Protein AF-A0A177EP93-F1 (afdb_monomer)

Radius of gyration: 21.56 Å; Cα contacts (8 Å, |Δi|>4): 672; chains: 1; bounding box: 57×49×64 Å

pLDDT: mean 73.59, std 21.34, range [25.42, 96.88]

Solvent-accessible surface area (backbone atoms only — not comparable to full-atom values): 20959 Å² total; per-residue (Å²): 131,87,89,53,51,64,66,34,25,55,53,36,41,44,63,73,51,42,59,48,45,51,51,40,34,56,78,69,70,45,52,70,47,68,67,90,45,81,51,78,31,29,41,68,26,33,32,44,60,50,69,58,66,74,66,51,52,64,49,44,60,54,57,50,56,66,74,48,80,71,85,81,86,77,98,75,80,85,88,81,78,92,71,83,83,77,84,70,86,81,53,77,28,64,68,86,88,52,52,39,32,38,33,40,103,76,30,75,78,36,45,46,46,75,53,81,95,60,30,72,56,52,57,44,52,36,57,38,31,38,33,28,30,39,49,97,84,69,34,32,43,47,78,43,67,40,46,45,48,74,38,48,68,80,43,83,61,71,98,77,61,75,48,52,47,46,70,89,48,96,83,59,93,61,101,44,68,46,34,38,34,42,30,44,54,76,92,75,74,71,92,71,64,45,54,40,38,38,43,33,44,61,64,94,64,93,80,70,84,79,52,36,35,40,33,43,64,47,90,81,42,86,60,83,39,35,65,34,38,55,92,68,36,95,70,78,66,87,69,57,95,72,50,45,77,42,55,25,45,36,76,47,74,58,96,87,43,34,39,29,40,48,40,58,64,43,54,51,43,51,30,48,78,56,75,47,72,94,45,74,70,48,52,55,50,48,51,50,31,29,60,38,53,36,25,66,45,40,40,44,56,86,76,36,49,42,67,63,35,71,57,45,75,40,59,47,93,62,86,46,46,30,38,39,32,68,44,93,46,77,49,76,50,78,46,77,56,56,72,17,62,27,41,39,37,37,38,35,78,87,63,66,58,77,79,76,84,130

Mean predicted aligned error: 11.41 Å

Nearest PDB structures (foldseek):
  8xgc-assembly1_9  TM=4.909E-01  e=1.002E-06  Saccharomyces cerevisiae
  7qhs-assembly1_F  TM=4.657E-01  e=9.446E-06  Saccharomyces cerevisiae
  6hv8-assembly1_B  TM=4.196E-01  e=6.990E-05  Saccharomyces cerevisiae
  6hv9-assembly1_B  TM=4.234E-01  e=1.538E-04  Saccharomyces cerevisiae
  8s8d-assembly1_i  TM=4.065E-01  e=7.050E-01  Saccharomyces cerevisiae S288C

Sequence (358 aa):
MYNKQYCNIYNSRYKIQSDNIINYALCNNYKYTEYLTHSVIFLIGTLEIKYNKQSVISNYTNIYREISRSPINNDYCTESNVQEGENNSGYIGLLMDVEYYLESPVLERVNLIINEGISKYLVDGIVIGVLGEKNDENQFIVSKIVHQFDALGKLPNKEISVIFNNCDFSNTNENFDNSIILASNLKNIKNIPTNIPILLFNTQLPKIPNQIIAVPCDINNSLFMIPWSINNAPYNTELPIQIQSVINPCIIRLNGILVGILNIRTIYYILKYHRSSISEYNYYTVIDILLRNMHLSPLSPYSCPTLPGEDDLFCMRSIPDIIVLKCEYNSKKEVNINGKVVIIILINEDTSIMCKKE

Foldseek 3Di:
DQPFDQVLALQQQQVLQVPLVVVVCVVVVFAADQEADQDWHKYKFFKAKADDVVLLVVLCVVLVCVVPPPDDDDPDDDDDDDDDDDPDPDQLFDDPPIWMWGDDPRHDIATEDDDPVARHLDDGQFMKMFIFHADPVRHTYGPHIGASLNSDAQDDADDFDKWFFLDQDPDDDDDQLFKEKEKADPPPPDDDDNRHGYIYGDDPDPDDPIAIEIEGQDPPAPDQADFDWPCSRPDPDDDDPRYHYDTPQAWDADPNFIEGEAHVLLLSLSCSRSVHDDDPVSSVSVVVSCLRNQFRRSCPVPRRNHRRDSYNRGRHPDRGQEYEYEDPDADWDWDDRSNYIYIYGYDYRPDTDGDDDD

Structure (mmCIF, N/CA/C/O backbone):
data_AF-A0A177EP93-F1
#
_entry.id   AF-A0A177EP93-F1
#
loop_
_atom_site.group_PDB
_atom_site.id
_atom_site.type_symbol
_atom_site.label_atom_id
_atom_site.label_alt_id
_atom_site.label_comp_id
_atom_site.label_asym_id
_atom_site.label_entity_id
_atom_site.label_seq_id
_atom_site.pdbx_PDB_ins_code
_atom_site.Cartn_x
_atom_site.Cartn_y
_atom_site.Cartn_z
_atom_site.occupancy
_atom_site.B_iso_or_equiv
_atom_site.auth_seq_id
_atom_site.auth_comp_id
_atom_site.auth_asym_id
_atom_site.auth_atom_id
_atom_site.pdbx_PDB_model_num
ATOM 1 N N . MET A 1 1 ? 11.438 26.977 1.161 1.00 48.34 1 MET A N 1
ATOM 2 C CA . MET A 1 1 ? 10.937 26.731 2.530 1.00 48.34 1 MET A CA 1
ATOM 3 C C . MET A 1 1 ? 9.695 25.859 2.399 1.00 48.34 1 MET A C 1
ATOM 5 O O . MET A 1 1 ? 8.822 26.214 1.614 1.00 48.34 1 MET A O 1
ATOM 9 N N . TYR A 1 2 ? 9.661 24.682 3.028 1.00 63.34 2 TYR A N 1
ATOM 10 C CA . TYR A 1 2 ? 8.491 23.799 2.974 1.00 63.34 2 TYR A CA 1
ATOM 11 C C . TYR A 1 2 ? 7.446 24.321 3.970 1.00 63.34 2 TYR A C 1
ATOM 13 O O . TYR A 1 2 ? 7.643 24.202 5.172 1.00 63.34 2 TYR A O 1
ATOM 21 N N . ASN A 1 3 ? 6.368 24.935 3.477 1.00 74.75 3 ASN A N 1
ATOM 22 C CA . ASN A 1 3 ? 5.359 25.606 4.317 1.00 74.75 3 ASN A CA 1
ATOM 23 C C . ASN A 1 3 ? 4.128 24.731 4.622 1.00 74.75 3 ASN A C 1
ATOM 25 O O . ASN A 1 3 ? 3.122 25.237 5.112 1.00 74.75 3 ASN A O 1
ATOM 29 N N . LYS A 1 4 ? 4.181 23.435 4.299 1.00 86.06 4 LYS A N 1
ATOM 30 C CA . LYS A 1 4 ? 3.063 22.494 4.461 1.00 86.06 4 LYS A CA 1
ATOM 31 C C . LYS A 1 4 ? 3.280 21.594 5.672 1.00 86.06 4 LYS A C 1
ATOM 33 O O . LYS A 1 4 ? 4.421 21.302 6.028 1.00 86.06 4 LYS A O 1
ATOM 38 N N . GLN A 1 5 ? 2.186 21.149 6.284 1.00 85.69 5 GLN A N 1
ATOM 39 C CA . GLN A 1 5 ? 2.205 20.290 7.467 1.00 85.69 5 GLN A CA 1
ATOM 40 C C . GLN A 1 5 ? 1.863 18.841 7.108 1.00 85.69 5 GLN A C 1
ATOM 42 O O . GLN A 1 5 ? 1.059 18.577 6.219 1.00 85.69 5 GLN A O 1
ATOM 47 N N . TYR A 1 6 ? 2.448 17.888 7.834 1.00 88.31 6 TYR A N 1
ATOM 48 C CA . TYR A 1 6 ? 2.234 16.456 7.603 1.00 88.31 6 TYR A CA 1
ATOM 49 C C . TYR A 1 6 ? 0.815 15.968 7.922 1.00 88.31 6 TYR A C 1
ATOM 51 O O . TYR A 1 6 ? 0.397 14.946 7.381 1.00 88.31 6 TYR A O 1
ATOM 59 N N . CYS A 1 7 ? 0.054 16.702 8.738 1.00 87.81 7 CYS A N 1
ATOM 60 C CA . CYS A 1 7 ? -1.360 16.409 8.981 1.00 87.81 7 CYS A CA 1
ATOM 61 C C . CYS A 1 7 ? -2.199 16.472 7.693 1.00 87.81 7 CYS A C 1
ATOM 63 O O . CYS A 1 7 ? -3.154 15.710 7.561 1.00 87.81 7 CYS A O 1
ATOM 65 N N . ASN A 1 8 ? -1.811 17.296 6.710 1.00 90.81 8 ASN A N 1
ATOM 66 C CA . ASN A 1 8 ? -2.514 17.383 5.428 1.00 90.81 8 ASN A CA 1
ATOM 67 C C . ASN A 1 8 ? -2.448 16.050 4.666 1.00 90.81 8 ASN A C 1
ATOM 69 O O . ASN A 1 8 ? -3.452 15.625 4.101 1.00 90.81 8 ASN A O 1
ATOM 73 N N . ILE A 1 9 ? -1.316 15.337 4.743 1.00 93.38 9 ILE A N 1
ATOM 74 C CA . ILE A 1 9 ? -1.156 14.010 4.129 1.00 93.38 9 ILE A CA 1
ATOM 75 C C . ILE A 1 9 ? -2.132 13.010 4.757 1.00 93.38 9 ILE A C 1
ATOM 77 O O . ILE A 1 9 ? -2.870 12.354 4.029 1.00 93.38 9 ILE A O 1
ATOM 81 N N . TYR A 1 10 ? -2.197 12.927 6.090 1.00 92.12 10 TYR A N 1
ATOM 82 C CA . TYR A 1 10 ? -3.119 12.008 6.773 1.00 92.12 10 TYR A CA 1
ATOM 83 C C . TYR A 1 10 ? -4.591 12.351 6.522 1.00 92.12 10 TYR A C 1
ATOM 85 O O . TYR A 1 10 ? -5.393 11.455 6.266 1.00 92.12 10 TYR A O 1
ATOM 93 N N . ASN A 1 11 ? -4.947 13.638 6.518 1.00 91.88 11 ASN A N 1
ATOM 94 C CA . ASN A 1 11 ? -6.308 14.081 6.214 1.00 91.88 11 ASN A CA 1
ATOM 95 C C . ASN A 1 11 ? -6.707 13.747 4.770 1.00 91.88 11 ASN A C 1
ATOM 97 O O . ASN A 1 11 ? -7.813 13.258 4.528 1.00 91.88 11 ASN A O 1
ATOM 101 N N . SER A 1 12 ? -5.805 13.979 3.810 1.00 94.25 12 SER A N 1
ATOM 102 C CA . SER A 1 12 ? -6.021 13.625 2.405 1.00 94.25 12 SER A CA 1
ATOM 103 C C . SER A 1 12 ? -6.128 12.107 2.230 1.00 94.25 12 SER A C 1
ATOM 105 O O . SER A 1 12 ? -7.077 11.635 1.604 1.00 94.25 12 SER A O 1
ATOM 107 N N . ARG A 1 13 ? -5.244 11.327 2.869 1.00 95.06 13 ARG A N 1
ATOM 108 C CA . ARG A 1 13 ? -5.300 9.857 2.893 1.00 95.06 13 ARG A CA 1
ATOM 109 C C . ARG A 1 13 ? -6.633 9.345 3.420 1.00 95.06 13 ARG A C 1
ATOM 111 O O . ARG A 1 13 ? -7.293 8.581 2.721 1.00 95.06 13 ARG A O 1
ATOM 118 N N . TYR A 1 14 ? -7.041 9.790 4.612 1.00 94.69 14 TYR A N 1
ATOM 119 C CA . TYR A 1 14 ? -8.319 9.410 5.214 1.00 94.69 14 TYR A CA 1
ATOM 120 C C . TYR A 1 14 ? -9.470 9.691 4.255 1.00 94.69 14 TYR A C 1
ATOM 122 O O . TYR A 1 14 ? -10.246 8.791 3.961 1.00 94.69 14 TYR A O 1
ATOM 130 N N . LYS A 1 15 ? -9.521 10.898 3.683 1.00 93.31 15 LYS A N 1
ATOM 131 C CA . LYS A 1 15 ? -10.556 11.288 2.721 1.00 93.31 15 LYS A CA 1
ATOM 132 C C . LYS A 1 15 ? -10.570 10.419 1.458 1.00 93.31 15 LYS A C 1
ATOM 134 O O . LYS A 1 15 ? -11.641 10.083 0.976 1.00 93.31 15 LYS A O 1
ATOM 139 N N . ILE A 1 16 ? -9.409 10.078 0.896 1.00 92.00 16 ILE A N 1
ATOM 140 C CA . ILE A 1 16 ? -9.322 9.261 -0.328 1.00 92.00 16 ILE A CA 1
ATOM 141 C C . ILE A 1 16 ? -9.759 7.813 -0.063 1.00 92.00 16 ILE A C 1
ATOM 143 O O . ILE A 1 16 ? -10.321 7.168 -0.947 1.00 92.00 16 ILE A O 1
ATOM 147 N N . GLN A 1 17 ? -9.463 7.291 1.126 1.00 93.81 17 GLN A N 1
ATOM 148 C CA . GLN A 1 17 ? -9.564 5.868 1.439 1.00 93.81 17 GLN A CA 1
ATOM 149 C C . GLN A 1 17 ? -10.802 5.489 2.277 1.00 93.81 17 GLN A C 1
ATOM 151 O O . GLN A 1 17 ? -11.178 4.316 2.308 1.00 93.81 17 GLN A O 1
ATOM 156 N N . SER A 1 18 ? -11.464 6.431 2.952 1.00 93.38 18 SER A N 1
ATOM 157 C CA . SER A 1 18 ? -12.616 6.129 3.813 1.00 93.38 18 SER A CA 1
ATOM 158 C C . SER A 1 18 ? -13.890 5.815 3.026 1.00 93.38 18 SER A C 1
ATOM 160 O O . SER A 1 18 ? -14.611 4.898 3.412 1.00 93.38 18 SER A O 1
ATOM 162 N N . ASP A 1 19 ? -14.148 6.494 1.903 1.00 90.62 19 ASP A N 1
ATOM 163 C CA . ASP A 1 19 ? -15.409 6.392 1.146 1.00 90.62 19 ASP A CA 1
ATOM 164 C C . ASP A 1 19 ? -15.774 4.945 0.770 1.00 90.62 19 ASP A C 1
ATOM 166 O O . ASP A 1 19 ? -16.914 4.508 0.949 1.00 90.62 19 ASP A O 1
ATOM 170 N N . ASN A 1 20 ? -14.804 4.164 0.285 1.00 89.88 20 ASN A N 1
ATOM 171 C CA . ASN A 1 20 ? -15.039 2.764 -0.076 1.00 89.88 20 ASN A CA 1
ATOM 172 C C . ASN A 1 20 ? -15.375 1.914 1.154 1.00 89.88 20 ASN A C 1
ATOM 174 O O . ASN A 1 20 ? -16.276 1.078 1.100 1.00 89.88 20 ASN A O 1
ATOM 178 N N . ILE A 1 21 ? -14.687 2.148 2.273 1.00 95.25 21 ILE A N 1
ATOM 179 C CA . ILE A 1 21 ? -14.916 1.418 3.521 1.00 95.25 21 ILE A CA 1
ATOM 180 C C . ILE A 1 21 ? -16.276 1.796 4.134 1.00 95.25 21 ILE A C 1
ATOM 182 O O . ILE A 1 21 ? -16.989 0.913 4.614 1.00 95.25 21 ILE A O 1
ATOM 186 N N . ILE A 1 22 ? -16.684 3.068 4.061 1.00 93.44 22 ILE A N 1
ATOM 187 C CA . ILE A 1 22 ? -18.022 3.523 4.476 1.00 93.44 22 ILE A CA 1
ATOM 188 C C . ILE A 1 22 ? -19.087 2.802 3.649 1.00 93.44 22 ILE A C 1
ATOM 190 O O . ILE A 1 22 ? -19.999 2.188 4.202 1.00 93.44 22 ILE A O 1
ATOM 194 N N . ASN A 1 23 ? -18.945 2.810 2.322 1.00 92.38 23 ASN A N 1
ATOM 195 C CA . ASN A 1 23 ? -19.877 2.124 1.429 1.00 92.38 23 ASN A CA 1
ATOM 196 C C . ASN A 1 23 ? -19.936 0.618 1.710 1.00 92.38 23 ASN A C 1
ATOM 198 O O . ASN A 1 23 ? -21.023 0.038 1.709 1.00 92.38 23 ASN A O 1
ATOM 202 N N . TYR A 1 24 ? -18.796 -0.011 2.010 1.00 94.50 24 TYR A N 1
ATOM 203 C CA . TYR A 1 24 ? -18.747 -1.410 2.426 1.00 94.50 24 TYR A CA 1
ATOM 204 C C . TYR A 1 24 ? -19.539 -1.647 3.717 1.00 94.50 24 TYR A C 1
ATOM 206 O O . TYR A 1 24 ? -20.327 -2.593 3.781 1.00 94.50 24 TYR A O 1
ATOM 214 N N . ALA A 1 25 ? -19.383 -0.787 4.727 1.00 95.19 25 ALA A N 1
ATOM 215 C CA . ALA A 1 25 ? -20.125 -0.889 5.981 1.00 95.19 25 ALA A CA 1
ATOM 216 C C . ALA A 1 25 ? -21.640 -0.787 5.754 1.00 95.19 25 ALA A C 1
ATOM 218 O O . ALA A 1 25 ? -22.394 -1.631 6.242 1.00 95.19 25 ALA A O 1
ATOM 219 N N . LEU A 1 26 ? -22.070 0.185 4.943 1.00 93.94 26 LEU A N 1
ATOM 220 C CA . LEU A 1 26 ? -23.476 0.389 4.588 1.00 93.94 26 LEU A CA 1
ATOM 221 C C . LEU A 1 26 ? -24.058 -0.814 3.833 1.00 93.94 26 LEU A C 1
ATOM 223 O O . LEU A 1 26 ? -25.125 -1.304 4.193 1.00 93.94 26 LEU A O 1
ATOM 227 N N . CYS A 1 27 ? -23.340 -1.346 2.839 1.00 93.94 27 CYS A N 1
ATOM 228 C CA . CYS A 1 27 ? -23.785 -2.514 2.070 1.00 93.94 27 CYS A CA 1
ATOM 229 C C . CYS A 1 27 ? -23.921 -3.783 2.928 1.00 93.94 27 CYS A C 1
ATOM 231 O O . CYS A 1 27 ? -24.709 -4.667 2.597 1.00 93.94 27 CYS A O 1
ATOM 233 N N . ASN A 1 28 ? -23.163 -3.880 4.024 1.00 95.19 28 ASN A N 1
ATOM 234 C CA . ASN A 1 28 ? -23.202 -5.006 4.958 1.00 95.19 28 ASN A CA 1
ATOM 235 C C . ASN A 1 28 ? -24.100 -4.749 6.183 1.00 95.19 28 ASN A C 1
ATOM 237 O O . ASN A 1 28 ? -24.107 -5.560 7.107 1.00 95.19 28 ASN A O 1
ATOM 241 N N . ASN A 1 29 ? -24.867 -3.651 6.199 1.00 94.38 29 ASN A N 1
ATOM 242 C CA . ASN A 1 29 ? -25.713 -3.231 7.324 1.00 94.38 29 ASN A CA 1
ATOM 243 C C . ASN A 1 29 ? -24.954 -3.110 8.658 1.00 94.38 29 ASN A C 1
ATOM 245 O O . ASN A 1 29 ? -25.521 -3.331 9.731 1.00 94.38 29 ASN A O 1
ATOM 249 N N . TYR A 1 30 ? -23.666 -2.768 8.613 1.00 95.81 30 TYR A N 1
ATOM 250 C CA . TYR A 1 30 ? -22.916 -2.473 9.824 1.00 95.81 30 TYR A CA 1
ATOM 251 C C . TYR A 1 30 ? -23.297 -1.091 10.351 1.00 95.81 30 TYR A C 1
ATOM 253 O O . TYR A 1 30 ? -23.424 -0.127 9.595 1.00 95.81 30 TYR A O 1
ATOM 261 N N . LYS A 1 31 ? -23.454 -0.984 11.672 1.00 94.19 31 LYS A N 1
ATOM 262 C CA . LYS A 1 31 ? -23.743 0.283 12.344 1.00 94.19 31 LYS A CA 1
ATOM 263 C C . LYS A 1 31 ? -22.478 1.143 12.383 1.00 94.19 31 LYS A C 1
ATOM 265 O O . LYS A 1 31 ? -21.709 1.068 13.339 1.00 94.19 31 LYS A O 1
ATOM 270 N N . TYR A 1 32 ? -22.259 1.924 11.329 1.00 92.62 32 TYR A N 1
ATOM 271 C CA . TYR A 1 32 ? -21.175 2.903 11.266 1.00 92.62 32 TYR A CA 1
ATOM 272 C C . TYR A 1 32 ? -21.435 4.059 12.238 1.00 92.62 32 TYR A C 1
ATOM 274 O O . TYR A 1 32 ? -22.506 4.669 12.205 1.00 92.62 32 TYR A O 1
ATOM 282 N N . THR A 1 33 ? -20.465 4.348 13.106 1.00 88.19 33 THR A N 1
ATOM 283 C CA . THR A 1 33 ? -20.493 5.493 14.026 1.00 88.19 33 THR A CA 1
ATOM 284 C C . THR A 1 33 ? -19.114 6.138 14.105 1.00 88.19 33 THR A C 1
ATOM 286 O O . THR A 1 33 ? -18.099 5.509 13.827 1.00 88.19 33 THR A O 1
ATOM 289 N N . GLU A 1 34 ? -19.073 7.401 14.522 1.00 86.06 34 GLU A N 1
ATOM 290 C CA . GLU A 1 34 ? -17.826 8.166 14.708 1.00 86.06 34 GLU A CA 1
ATOM 291 C C . GLU A 1 34 ? -17.478 8.334 16.197 1.00 86.06 34 GLU A C 1
ATOM 293 O O . GLU A 1 34 ? -16.685 9.180 16.585 1.00 86.06 34 GLU A O 1
ATOM 298 N N . TYR A 1 35 ? -18.098 7.519 17.051 1.00 85.50 35 TYR A N 1
ATOM 299 C CA . TYR A 1 35 ? -17.913 7.519 18.497 1.00 85.50 35 TYR A CA 1
ATOM 300 C C . TYR A 1 35 ? -18.070 6.106 19.059 1.00 85.50 35 TYR A C 1
ATOM 302 O O . TYR A 1 35 ? -18.756 5.257 18.477 1.00 85.50 35 TYR A O 1
ATOM 310 N N . LEU A 1 36 ? -17.445 5.866 20.213 1.00 87.44 36 LEU A N 1
ATOM 311 C CA . LEU A 1 36 ? -17.463 4.573 20.890 1.00 87.44 36 LEU A CA 1
ATOM 312 C C . LEU A 1 36 ? -18.814 4.276 21.540 1.00 87.44 36 LEU A C 1
ATOM 314 O O . LEU A 1 36 ? -19.434 5.135 22.166 1.00 87.44 36 LEU A O 1
ATOM 318 N N . THR A 1 37 ? -19.236 3.015 21.460 1.00 84.81 37 THR A N 1
ATOM 319 C CA . THR A 1 37 ? -20.429 2.513 22.150 1.00 84.81 37 THR A CA 1
ATOM 320 C C . THR A 1 37 ? -20.176 1.111 22.698 1.00 84.81 37 THR A C 1
ATOM 322 O O . THR A 1 37 ? -19.344 0.386 22.162 1.00 84.81 37 THR A O 1
ATOM 325 N N . HIS A 1 38 ? -20.934 0.709 23.722 1.00 87.50 38 HIS A N 1
ATOM 326 C CA . HIS A 1 38 ? -20.943 -0.675 24.225 1.00 87.50 38 HIS A CA 1
ATOM 327 C C . HIS A 1 38 ? -21.716 -1.643 23.307 1.00 87.50 38 HIS A C 1
ATOM 329 O O . HIS A 1 38 ? -21.869 -2.808 23.638 1.00 87.50 38 HIS A O 1
ATOM 335 N N . SER A 1 39 ? -22.260 -1.164 22.182 1.00 92.50 39 SER A N 1
ATOM 336 C CA . SER A 1 39 ? -22.851 -2.023 21.151 1.00 92.50 39 SER A CA 1
ATOM 337 C C . SER A 1 39 ? -21.834 -2.306 20.054 1.00 92.50 39 SER A C 1
ATOM 339 O O . SER A 1 39 ? -20.977 -1.460 19.796 1.00 92.50 39 SER A O 1
ATOM 341 N N . VAL A 1 40 ? -21.989 -3.434 19.357 1.00 95.75 40 VAL A N 1
ATOM 342 C CA . VAL A 1 40 ? -21.200 -3.725 18.155 1.00 95.75 40 VAL A CA 1
ATOM 343 C C . VAL A 1 40 ? -21.415 -2.621 17.116 1.00 95.75 40 VAL A C 1
ATOM 345 O O . VAL A 1 40 ? -22.534 -2.386 16.651 1.00 95.75 40 VAL A O 1
ATOM 348 N N . ILE A 1 41 ? -20.330 -1.938 16.770 1.00 96.25 41 ILE A N 1
ATOM 349 C CA . ILE A 1 41 ? -20.280 -0.814 15.834 1.00 96.25 41 ILE A CA 1
ATOM 350 C C . ILE A 1 41 ? -19.120 -0.987 14.862 1.00 96.25 41 ILE A C 1
ATOM 352 O O . ILE A 1 41 ? -1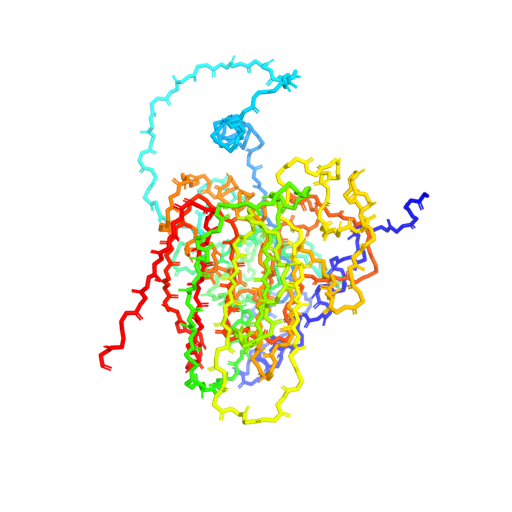8.197 -1.772 15.084 1.00 96.25 41 ILE A O 1
ATOM 356 N N . PHE A 1 42 ? -19.184 -0.232 13.773 1.00 96.75 42 PHE A N 1
ATOM 357 C CA . PHE A 1 42 ? -18.140 -0.162 12.770 1.00 96.75 42 PHE A CA 1
ATOM 358 C C . PHE A 1 42 ? -17.478 1.212 12.813 1.00 96.75 42 PHE A C 1
ATOM 360 O O . PHE A 1 42 ? -18.150 2.226 12.627 1.00 96.75 42 PHE A O 1
ATOM 367 N N . LEU A 1 43 ? -16.171 1.235 13.056 1.00 95.81 43 LEU A N 1
ATOM 368 C CA . LEU A 1 43 ? -15.352 2.443 13.080 1.00 95.81 43 LEU A CA 1
ATOM 369 C C . LEU A 1 43 ? -14.437 2.470 11.860 1.00 95.81 43 LEU A C 1
ATOM 371 O O . LEU A 1 43 ? -14.046 1.422 11.348 1.00 95.81 43 LEU A O 1
ATOM 375 N N . ILE A 1 44 ? -14.066 3.666 11.415 1.00 96.06 44 ILE A N 1
ATOM 376 C CA . ILE A 1 44 ? -13.100 3.870 10.333 1.00 96.06 44 ILE A CA 1
ATOM 377 C C . ILE A 1 44 ? -12.064 4.873 10.812 1.00 96.06 44 ILE A C 1
ATOM 379 O O . ILE A 1 44 ? -12.403 5.894 11.410 1.00 96.06 44 ILE A O 1
ATOM 383 N N . GLY A 1 45 ? -10.800 4.588 10.537 1.00 95.75 45 GLY A N 1
ATOM 384 C CA . GLY A 1 45 ? -9.712 5.478 10.902 1.00 95.75 45 GLY A CA 1
ATOM 385 C C . GLY A 1 45 ? -8.386 5.060 10.301 1.00 95.75 45 GLY A C 1
ATOM 386 O O . GLY A 1 45 ? -8.258 4.017 9.658 1.00 95.75 45 GLY A O 1
ATOM 387 N N . THR A 1 46 ? -7.403 5.918 10.518 1.00 95.62 46 THR A N 1
ATOM 388 C CA . THR A 1 46 ? -5.995 5.650 10.277 1.00 95.62 46 THR A CA 1
ATOM 389 C C . THR A 1 46 ? -5.457 4.828 11.442 1.00 95.62 46 THR A C 1
ATOM 391 O O . THR A 1 46 ? -5.625 5.200 12.603 1.00 95.62 46 THR A O 1
ATOM 394 N N . LEU A 1 47 ? -4.833 3.699 11.131 1.00 95.12 47 LEU A N 1
ATOM 395 C CA . LEU A 1 47 ? -4.156 2.851 12.096 1.00 95.12 47 LEU A CA 1
ATOM 396 C C . LEU A 1 47 ? -2.836 3.501 12.511 1.00 95.12 47 LEU A C 1
ATOM 398 O O . LEU A 1 47 ? -1.998 3.786 11.658 1.00 95.12 47 LEU A O 1
ATOM 402 N N . GLU A 1 48 ? -2.629 3.647 13.811 1.00 92.38 48 GLU A N 1
ATOM 403 C CA . GLU A 1 48 ? -1.325 3.920 14.403 1.00 92.38 48 GLU A CA 1
ATOM 404 C C . GLU A 1 48 ? -0.826 2.645 15.091 1.00 92.38 48 GLU A C 1
ATOM 406 O O . GLU A 1 48 ? -1.537 2.044 15.902 1.00 92.38 48 GLU A O 1
ATOM 411 N N . ILE A 1 49 ? 0.408 2.239 14.794 1.00 88.62 49 ILE A N 1
ATOM 412 C CA . ILE A 1 49 ? 1.079 1.156 15.525 1.00 88.62 49 ILE A CA 1
ATOM 413 C C . ILE A 1 49 ? 2.180 1.766 16.382 1.00 88.62 49 ILE A C 1
ATOM 415 O O . ILE A 1 49 ? 3.160 2.316 15.877 1.00 88.62 49 ILE A O 1
ATOM 419 N N . LYS A 1 50 ? 2.054 1.645 17.701 1.00 84.62 50 LYS A N 1
ATOM 420 C CA . LYS A 1 50 ? 3.057 2.157 18.630 1.00 84.62 50 LYS A CA 1
ATOM 421 C C . LYS A 1 50 ? 4.107 1.090 18.913 1.00 84.62 50 LYS A C 1
ATOM 423 O O . LYS A 1 50 ? 3.903 0.167 19.699 1.00 84.62 50 LYS A O 1
ATOM 428 N N . TYR A 1 51 ? 5.261 1.257 18.277 1.00 74.81 51 TYR A N 1
ATOM 429 C CA . TYR A 1 51 ? 6.408 0.362 18.410 1.00 74.81 51 TYR A CA 1
ATOM 430 C C . TYR A 1 51 ? 7.251 0.666 19.657 1.00 74.81 51 TYR A C 1
ATOM 432 O O . TYR A 1 51 ? 7.495 1.829 19.998 1.00 74.81 51 TYR A O 1
ATOM 440 N N . ASN A 1 52 ? 7.817 -0.370 20.282 1.00 67.81 52 ASN A N 1
ATOM 441 C CA . ASN A 1 52 ? 8.856 -0.192 21.297 1.00 67.81 52 ASN A CA 1
ATOM 442 C C . ASN A 1 52 ? 10.163 0.319 20.649 1.00 67.81 52 ASN A C 1
ATOM 444 O O . ASN A 1 52 ? 10.855 -0.420 19.939 1.00 67.81 52 ASN A O 1
ATOM 448 N N . LYS A 1 53 ? 10.519 1.584 20.915 1.00 56.56 53 LYS A N 1
ATOM 449 C CA . LYS A 1 53 ? 11.632 2.305 20.264 1.00 56.56 53 LYS A CA 1
ATOM 450 C C . LYS A 1 53 ? 12.989 1.599 20.366 1.00 56.56 53 LYS A C 1
ATOM 452 O O . LYS A 1 53 ? 13.749 1.656 19.404 1.00 56.56 53 LYS A O 1
ATOM 457 N N . GLN A 1 54 ? 13.293 0.919 21.475 1.00 55.34 54 GLN A N 1
ATOM 458 C CA . GLN A 1 54 ? 14.585 0.232 21.651 1.00 55.34 54 GLN A CA 1
ATOM 459 C C . GLN A 1 54 ? 14.758 -0.926 20.655 1.00 55.34 54 GLN A C 1
ATOM 461 O O . GLN A 1 54 ? 15.817 -1.073 20.052 1.00 55.34 54 GLN A O 1
ATOM 466 N N . SER A 1 55 ? 13.687 -1.681 20.401 1.00 55.12 55 SER A N 1
ATOM 467 C CA . SER A 1 55 ? 13.695 -2.832 19.485 1.00 55.12 55 SER A CA 1
ATOM 468 C C . SER A 1 55 ? 13.782 -2.458 17.997 1.00 55.12 55 SER A C 1
ATOM 470 O O . SER A 1 55 ? 14.266 -3.231 17.176 1.00 55.12 55 SER A O 1
ATOM 472 N N . VAL A 1 56 ? 13.313 -1.262 17.628 1.00 54.75 56 VAL A N 1
ATOM 473 C CA . VAL A 1 56 ? 13.332 -0.777 16.236 1.00 54.75 56 VAL A CA 1
ATOM 474 C C . VAL A 1 56 ? 14.735 -0.304 15.835 1.00 54.75 56 VAL A C 1
ATOM 476 O O . VAL A 1 56 ? 15.112 -0.390 14.664 1.00 54.75 56 VAL A O 1
ATOM 479 N N . ILE A 1 57 ? 15.513 0.198 16.800 1.00 54.28 57 ILE A N 1
ATOM 480 C CA . ILE A 1 57 ? 16.869 0.719 16.581 1.00 54.28 57 ILE A CA 1
ATOM 481 C C . ILE A 1 57 ? 17.863 -0.419 16.316 1.00 54.28 57 ILE A C 1
ATOM 483 O O . ILE A 1 57 ? 18.651 -0.311 15.381 1.00 54.28 57 ILE A O 1
ATOM 487 N N . SER A 1 58 ? 17.798 -1.528 17.060 1.00 51.81 58 SER A N 1
ATOM 488 C CA . SER A 1 58 ? 18.701 -2.675 16.861 1.00 51.81 58 SER A CA 1
ATOM 489 C C . SER A 1 58 ? 18.553 -3.309 15.471 1.00 51.81 58 SER A C 1
ATOM 491 O O . SER A 1 58 ? 19.552 -3.595 14.814 1.00 51.81 58 SER A O 1
ATOM 493 N N . ASN A 1 59 ? 17.320 -3.438 14.971 1.00 49.03 59 ASN A N 1
ATOM 494 C CA . ASN A 1 59 ? 17.058 -3.944 13.620 1.00 49.03 59 ASN A CA 1
ATOM 495 C C . ASN A 1 59 ? 17.490 -2.968 12.519 1.00 49.03 59 ASN A C 1
ATOM 497 O O . ASN A 1 59 ? 17.924 -3.398 11.454 1.00 49.03 59 ASN A O 1
ATOM 501 N N . TYR A 1 60 ? 17.407 -1.655 12.758 1.00 46.91 60 TYR A N 1
ATOM 502 C CA . TYR A 1 60 ? 17.779 -0.646 11.761 1.00 46.91 60 TYR A CA 1
ATOM 503 C C . TYR A 1 60 ? 19.236 -0.763 11.316 1.00 46.91 60 TYR A C 1
ATOM 505 O O . TYR A 1 60 ? 19.525 -0.670 10.126 1.00 46.91 60 TYR A O 1
ATOM 513 N N . THR A 1 61 ? 20.145 -0.970 12.267 1.00 49.88 61 THR A N 1
ATOM 514 C CA . THR A 1 61 ? 21.583 -1.020 11.999 1.00 49.88 61 THR A CA 1
ATOM 515 C C . THR A 1 61 ? 21.940 -2.180 11.072 1.00 49.88 61 THR A C 1
ATOM 517 O O . THR A 1 61 ? 22.788 -2.017 10.200 1.00 49.88 61 THR A O 1
ATOM 520 N N . ASN A 1 62 ? 21.257 -3.320 11.194 1.00 50.00 62 ASN A N 1
ATOM 521 C CA . ASN A 1 62 ? 21.508 -4.492 10.356 1.00 50.00 62 ASN A CA 1
ATOM 522 C C . ASN A 1 62 ? 20.965 -4.301 8.938 1.00 50.00 62 ASN A C 1
ATOM 524 O O . ASN A 1 62 ? 21.715 -4.435 7.976 1.00 50.00 62 ASN A O 1
ATOM 528 N N . ILE A 1 63 ? 19.700 -3.892 8.806 1.00 44.03 63 ILE A N 1
ATOM 529 C CA . ILE A 1 63 ? 19.066 -3.774 7.488 1.00 44.03 63 ILE A CA 1
ATOM 530 C C . ILE A 1 63 ? 19.686 -2.593 6.707 1.00 44.03 63 ILE A C 1
ATOM 532 O O . ILE A 1 63 ? 19.886 -2.690 5.498 1.00 44.03 63 ILE A O 1
ATOM 536 N N . TYR A 1 64 ? 20.047 -1.481 7.371 1.00 48.34 64 TYR A N 1
ATOM 537 C CA . TYR A 1 64 ? 20.737 -0.367 6.707 1.00 48.34 64 TYR A CA 1
ATOM 538 C C . TYR A 1 64 ? 22.116 -0.798 6.203 1.00 48.34 64 TYR A C 1
ATOM 540 O O . TYR A 1 64 ? 22.435 -0.522 5.054 1.00 48.34 64 TYR A O 1
ATOM 548 N N . ARG A 1 65 ? 22.910 -1.506 7.027 1.00 48.34 65 ARG A N 1
ATOM 549 C CA . ARG A 1 65 ? 24.232 -2.033 6.636 1.00 48.34 65 ARG A CA 1
ATOM 550 C C . ARG A 1 65 ? 24.142 -3.028 5.470 1.00 48.34 65 ARG A C 1
ATOM 552 O O . ARG A 1 65 ? 25.063 -3.079 4.660 1.00 48.34 65 ARG A O 1
ATOM 559 N N . GLU A 1 66 ? 23.061 -3.803 5.382 1.00 48.78 66 GLU A N 1
ATOM 560 C CA . GLU A 1 66 ? 22.807 -4.729 4.270 1.00 48.78 66 GLU A CA 1
ATOM 561 C C . GLU A 1 66 ? 22.472 -3.996 2.965 1.00 48.78 66 GLU A C 1
ATOM 563 O O . GLU A 1 66 ? 23.030 -4.340 1.925 1.00 48.78 66 GLU A O 1
ATOM 568 N N . ILE A 1 67 ? 21.656 -2.937 3.021 1.00 47.03 67 ILE A N 1
ATOM 569 C CA . ILE A 1 67 ? 21.355 -2.092 1.851 1.00 47.03 67 ILE A CA 1
ATOM 570 C C . ILE A 1 67 ? 22.560 -1.236 1.443 1.00 47.03 67 ILE A C 1
ATOM 572 O O . ILE A 1 67 ? 22.796 -1.010 0.260 1.00 47.03 67 ILE A O 1
ATOM 576 N N . SER A 1 68 ? 23.339 -0.750 2.410 1.00 47.81 68 SER A N 1
ATOM 577 C CA . SER A 1 68 ? 24.418 0.213 2.194 1.00 47.81 68 SER A CA 1
ATOM 578 C C . SER A 1 68 ? 25.769 -0.439 1.883 1.00 47.81 68 SER A C 1
ATOM 580 O O . SER A 1 68 ? 26.805 0.096 2.284 1.00 47.81 68 SER A O 1
ATOM 582 N N . ARG A 1 69 ? 25.817 -1.583 1.186 1.00 43.56 69 ARG A N 1
ATOM 583 C CA . ARG A 1 69 ? 27.085 -2.186 0.723 1.00 43.56 69 ARG A CA 1
ATOM 584 C C . ARG A 1 69 ? 27.705 -1.407 -0.453 1.00 43.56 69 ARG A C 1
ATOM 586 O O . ARG A 1 69 ? 27.987 -1.954 -1.511 1.00 43.56 69 ARG A O 1
ATOM 593 N N . SER A 1 70 ? 27.965 -0.121 -0.232 1.00 32.56 70 SER A N 1
ATOM 594 C CA . SER A 1 70 ? 29.196 0.591 -0.597 1.00 32.56 70 SER A CA 1
ATOM 595 C C . SER A 1 70 ? 29.330 1.827 0.310 1.00 32.56 70 SER A C 1
ATOM 597 O O . SER A 1 70 ? 28.332 2.496 0.580 1.00 32.56 70 SER A O 1
ATOM 599 N N . PRO A 1 71 ? 30.521 2.080 0.882 1.00 46.88 71 PRO A N 1
ATOM 600 C CA . PRO A 1 71 ? 30.662 2.825 2.127 1.00 46.88 71 PRO A CA 1
ATOM 601 C C . PRO A 1 71 ? 30.792 4.328 1.873 1.00 46.88 71 PRO A C 1
ATOM 603 O O . PRO A 1 71 ? 31.331 4.725 0.850 1.00 46.88 71 PRO A O 1
ATOM 606 N N . ILE A 1 72 ? 30.374 5.145 2.841 1.00 32.59 72 ILE A N 1
ATOM 607 C CA . ILE A 1 72 ? 31.190 6.189 3.489 1.00 32.59 72 ILE A CA 1
ATOM 608 C C . ILE A 1 72 ? 30.351 6.778 4.638 1.00 32.59 72 ILE A C 1
ATOM 610 O O . ILE A 1 72 ? 29.288 7.348 4.423 1.00 32.59 72 ILE A O 1
ATOM 614 N N . ASN A 1 73 ? 30.869 6.590 5.855 1.00 34.38 73 ASN A N 1
ATOM 615 C CA . ASN A 1 73 ? 30.545 7.257 7.120 1.00 34.38 73 ASN A CA 1
ATOM 616 C C . ASN A 1 73 ? 29.068 7.373 7.519 1.00 34.38 73 ASN A C 1
ATOM 618 O O . ASN A 1 73 ? 28.385 8.335 7.185 1.00 34.38 73 ASN A O 1
ATOM 622 N N . ASN A 1 74 ? 28.631 6.448 8.376 1.00 34.28 74 ASN A N 1
ATOM 623 C CA . ASN A 1 74 ? 27.471 6.667 9.231 1.00 34.28 74 ASN A CA 1
ATOM 624 C C . ASN A 1 74 ? 27.941 6.795 10.686 1.00 34.28 74 ASN A C 1
ATOM 626 O O . ASN A 1 74 ? 28.258 5.797 11.335 1.00 34.28 74 ASN A O 1
ATOM 630 N N . ASP A 1 75 ? 27.970 8.032 11.183 1.00 33.16 75 ASP A N 1
ATOM 631 C CA . ASP A 1 75 ? 28.222 8.398 12.582 1.00 33.16 75 ASP A CA 1
ATOM 632 C C . ASP A 1 75 ? 27.008 8.079 13.466 1.00 33.16 75 ASP A C 1
ATOM 634 O O . ASP A 1 75 ? 26.428 8.959 14.089 1.00 33.16 75 ASP A O 1
ATOM 638 N N . TYR A 1 76 ? 26.609 6.809 13.528 1.00 29.97 76 TYR A N 1
ATOM 639 C CA . TYR A 1 76 ? 25.731 6.302 14.584 1.00 29.97 76 TYR A CA 1
ATOM 640 C C . TYR A 1 76 ? 26.068 4.830 14.870 1.00 29.97 76 TYR A C 1
ATOM 642 O O . TYR A 1 76 ? 25.341 3.914 14.495 1.00 29.97 76 TYR A O 1
ATOM 650 N N . CYS A 1 77 ? 27.191 4.606 15.555 1.00 31.30 77 CYS A N 1
ATOM 651 C CA . CYS A 1 77 ? 27.359 3.466 16.460 1.00 31.30 77 CYS A CA 1
ATOM 652 C C . CYS A 1 77 ? 27.138 4.011 17.880 1.00 31.30 77 CYS A C 1
ATOM 654 O O . CYS A 1 77 ? 27.639 5.080 18.210 1.00 31.30 77 CYS A O 1
ATOM 656 N N . THR A 1 78 ? 26.365 3.346 18.729 1.00 33.75 78 THR A N 1
ATOM 657 C CA . THR A 1 78 ? 26.943 2.282 19.552 1.00 33.75 78 THR A CA 1
ATOM 658 C C . THR A 1 78 ? 26.030 1.070 19.719 1.00 33.75 78 THR A C 1
ATOM 660 O O . THR A 1 78 ? 24.832 1.166 19.975 1.00 33.75 78 THR A O 1
ATOM 663 N N . GLU A 1 79 ? 26.668 -0.090 19.586 1.00 37.16 79 GLU A N 1
ATOM 664 C CA . GLU A 1 79 ? 26.158 -1.419 19.896 1.00 37.16 79 GLU A CA 1
ATOM 665 C C . GLU A 1 79 ? 25.966 -1.601 21.408 1.00 37.16 79 GLU A C 1
ATOM 667 O O . GLU A 1 79 ? 26.737 -1.084 22.216 1.00 37.16 79 GLU A O 1
ATOM 672 N N . SER A 1 80 ? 24.987 -2.420 21.788 1.00 30.95 80 SER A N 1
ATOM 673 C CA . SER A 1 80 ? 25.105 -3.251 22.986 1.00 30.95 80 SER A CA 1
ATOM 674 C C . SER A 1 80 ? 24.418 -4.598 22.748 1.00 30.95 80 SER A C 1
ATOM 676 O O . SER A 1 80 ? 23.222 -4.669 22.494 1.00 30.95 80 SER A O 1
ATOM 678 N N . ASN A 1 81 ? 25.262 -5.629 22.778 1.00 31.08 81 ASN A N 1
ATOM 679 C CA . ASN A 1 81 ? 25.039 -7.063 22.943 1.00 31.08 81 ASN A CA 1
ATOM 680 C C . ASN A 1 81 ? 23.888 -7.735 22.180 1.00 31.08 81 ASN A C 1
ATOM 682 O O . ASN A 1 81 ? 22.719 -7.685 22.551 1.00 31.08 81 ASN A O 1
ATOM 686 N N . VAL A 1 82 ? 24.321 -8.500 21.176 1.00 39.34 82 VAL A N 1
ATOM 687 C CA . VAL A 1 82 ? 23.675 -9.695 20.633 1.00 39.34 82 VAL A CA 1
ATOM 688 C C . VAL A 1 82 ? 23.111 -10.550 21.776 1.00 39.34 82 VAL A C 1
ATOM 690 O O . VAL A 1 82 ? 23.868 -11.131 22.552 1.00 39.34 82 VAL A O 1
ATOM 693 N N . GLN A 1 83 ? 21.786 -10.634 21.862 1.00 32.41 83 GLN A N 1
ATOM 694 C CA . GLN A 1 83 ? 21.112 -11.820 22.377 1.00 32.41 83 GLN A CA 1
ATOM 695 C C . GLN A 1 83 ? 20.531 -12.581 21.192 1.00 32.41 83 GLN A C 1
ATOM 697 O O . GLN A 1 83 ? 20.011 -11.994 20.242 1.00 32.41 83 GLN A O 1
ATOM 702 N N . GLU A 1 84 ? 20.748 -13.889 21.244 1.00 34.56 84 GLU A N 1
ATOM 703 C CA . GLU A 1 84 ? 20.423 -14.871 20.225 1.00 34.56 84 GLU A CA 1
ATOM 704 C C . GLU A 1 84 ? 18.940 -14.851 19.852 1.00 34.56 84 GLU A C 1
ATOM 706 O O . GLU A 1 84 ? 18.068 -14.513 20.650 1.00 34.56 84 GLU A O 1
ATOM 711 N N . GLY A 1 85 ? 18.690 -15.180 18.587 1.00 34.09 85 GLY A N 1
ATOM 712 C CA . GLY A 1 85 ? 17.413 -14.998 17.926 1.00 34.09 85 GLY A CA 1
ATOM 713 C C . GLY A 1 85 ? 16.282 -15.787 18.566 1.00 34.09 85 GLY A C 1
ATOM 714 O O . GLY A 1 85 ? 16.290 -17.017 18.593 1.00 34.09 85 GLY A O 1
ATOM 715 N N . GLU A 1 86 ? 15.242 -15.066 18.963 1.00 33.19 86 GLU A N 1
ATOM 716 C CA . GLU A 1 86 ? 13.912 -15.645 19.001 1.00 33.19 86 GLU A CA 1
ATOM 717 C C . GLU A 1 86 ? 13.446 -15.862 17.561 1.00 33.19 86 GLU A C 1
ATOM 719 O O . GLU A 1 86 ? 13.304 -14.925 16.768 1.00 33.19 86 GLU A O 1
ATOM 724 N N . ASN A 1 87 ? 13.238 -17.136 17.229 1.00 33.53 87 ASN A N 1
ATOM 725 C CA . ASN A 1 87 ? 12.534 -17.598 16.042 1.00 33.53 87 ASN A CA 1
ATOM 726 C C . ASN A 1 87 ? 11.109 -17.025 16.037 1.00 33.53 87 ASN A C 1
ATOM 728 O O . ASN A 1 87 ? 10.158 -17.704 16.416 1.00 33.53 87 ASN A O 1
ATOM 732 N N . ASN A 1 88 ? 10.948 -15.778 15.601 1.00 38.16 88 ASN A N 1
ATOM 733 C CA . ASN A 1 88 ? 9.633 -15.220 15.341 1.00 38.16 88 ASN A CA 1
ATOM 734 C C . ASN A 1 88 ? 9.121 -15.795 14.025 1.00 38.16 88 ASN A C 1
ATOM 736 O O . ASN A 1 88 ? 9.660 -15.539 12.948 1.00 38.16 88 ASN A O 1
ATOM 740 N N . SER A 1 89 ? 8.066 -16.598 14.134 1.00 33.06 89 SER A N 1
ATOM 741 C CA . SER A 1 89 ? 7.327 -17.221 13.042 1.00 33.06 89 SER A CA 1
ATOM 742 C C . SER A 1 89 ? 6.559 -16.184 12.207 1.00 33.06 89 SER A C 1
ATOM 744 O O . SER A 1 89 ? 5.336 -16.132 12.214 1.00 33.06 89 SER A O 1
ATOM 746 N N . GLY A 1 90 ? 7.300 -15.326 11.504 1.00 34.59 90 GLY A N 1
ATOM 747 C CA . GLY A 1 90 ? 7.189 -15.105 10.061 1.00 34.59 90 GLY A CA 1
ATOM 748 C C . GLY A 1 90 ? 5.869 -14.652 9.432 1.00 34.59 90 GLY A C 1
ATOM 749 O O . GLY A 1 90 ? 5.741 -14.810 8.219 1.00 34.59 90 GLY A O 1
ATOM 750 N N . TYR A 1 91 ? 4.906 -14.085 10.163 1.00 38.56 91 TYR A N 1
ATOM 751 C CA . TYR A 1 91 ? 3.785 -13.382 9.528 1.00 38.56 91 TYR A CA 1
ATOM 752 C C . TYR A 1 91 ? 4.009 -11.872 9.563 1.00 38.56 91 TYR A C 1
ATOM 754 O O . TYR A 1 91 ? 3.835 -11.219 10.589 1.00 38.56 91 TYR A O 1
ATOM 762 N N . ILE A 1 92 ? 4.355 -11.302 8.406 1.00 48.03 92 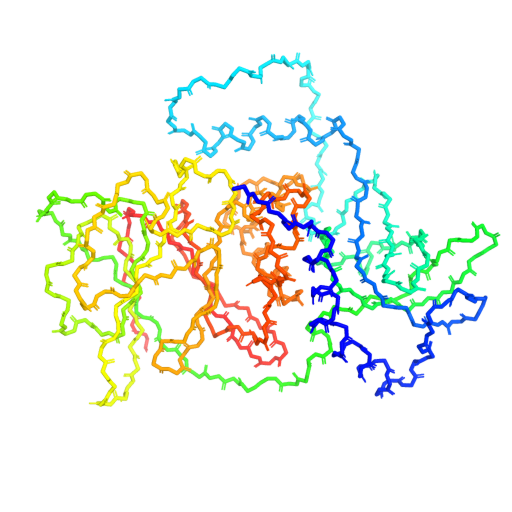ILE A N 1
ATOM 763 C CA . ILE A 1 92 ? 4.338 -9.851 8.200 1.00 48.03 92 ILE A CA 1
ATOM 764 C C . ILE A 1 92 ? 2.878 -9.382 8.337 1.00 48.03 92 ILE A C 1
ATOM 766 O O . ILE A 1 92 ? 2.066 -9.571 7.431 1.00 48.03 92 ILE A O 1
ATOM 770 N N . GLY A 1 93 ? 2.521 -8.844 9.504 1.00 46.41 93 GLY A N 1
ATOM 771 C CA . GLY A 1 93 ? 1.182 -8.308 9.777 1.00 46.41 93 GLY A CA 1
ATOM 772 C C . GLY A 1 93 ? 0.845 -8.191 11.262 1.00 46.41 93 GLY A C 1
ATOM 773 O O . GLY A 1 93 ? 0.258 -7.194 11.665 1.00 46.41 93 GLY A O 1
ATOM 774 N N . LEU A 1 94 ? 1.297 -9.132 12.098 1.00 48.81 94 LEU A N 1
ATOM 775 C CA . LEU A 1 94 ? 1.228 -8.979 13.551 1.00 48.81 94 LEU A CA 1
ATOM 776 C C . LEU A 1 94 ? 2.608 -8.629 14.091 1.00 48.81 94 LEU A C 1
ATOM 778 O O . LEU A 1 94 ? 3.588 -9.312 13.800 1.00 48.81 94 LEU A O 1
ATOM 782 N N . LEU A 1 95 ? 2.671 -7.594 14.916 1.00 59.75 95 LEU A N 1
ATOM 783 C CA . LEU A 1 95 ? 3.832 -7.352 15.753 1.00 59.75 95 LEU A CA 1
ATOM 784 C C . LEU A 1 95 ? 3.472 -7.702 17.186 1.00 59.75 95 LEU A C 1
ATOM 786 O O . LEU A 1 95 ? 2.505 -7.173 17.728 1.00 59.75 95 LEU A O 1
ATOM 790 N N . MET A 1 96 ? 4.222 -8.631 17.773 1.00 55.56 96 MET A N 1
ATOM 791 C CA . MET A 1 96 ? 4.119 -8.910 19.201 1.00 55.56 96 MET A CA 1
ATOM 792 C C . MET A 1 96 ? 4.638 -7.696 19.987 1.00 55.56 96 MET A C 1
ATOM 794 O O . MET A 1 96 ? 5.569 -7.016 19.540 1.00 55.56 96 MET A O 1
ATOM 798 N N . ASP A 1 97 ? 4.009 -7.415 21.129 1.00 66.06 97 ASP A N 1
ATOM 799 C CA . ASP A 1 97 ? 4.345 -6.306 22.037 1.00 66.06 97 ASP A CA 1
ATOM 800 C C . ASP A 1 97 ? 4.215 -4.895 21.435 1.00 66.06 97 ASP A C 1
ATOM 802 O O . ASP A 1 97 ? 5.025 -4.002 21.714 1.00 66.06 97 ASP A O 1
ATOM 806 N N . VAL A 1 98 ? 3.193 -4.673 20.602 1.00 75.88 98 VAL A N 1
ATOM 807 C CA . VAL A 1 98 ? 2.823 -3.331 20.123 1.00 75.88 98 VAL A CA 1
ATOM 808 C C . VAL A 1 98 ? 1.398 -2.981 20.528 1.00 75.88 98 VAL A C 1
ATOM 810 O O . VAL A 1 98 ? 0.536 -3.846 20.666 1.00 75.88 98 VAL A O 1
ATOM 813 N N . GLU A 1 99 ? 1.148 -1.688 20.690 1.00 87.31 99 GLU A N 1
ATOM 814 C CA . GLU A 1 99 ? -0.195 -1.160 20.910 1.00 87.31 99 GLU A CA 1
ATOM 815 C C . GLU A 1 99 ? -0.749 -0.643 19.580 1.00 87.31 99 GLU A C 1
ATOM 817 O O . GLU A 1 99 ? -0.060 0.087 18.858 1.00 87.31 99 GLU A O 1
ATOM 822 N N . TYR A 1 100 ? -1.991 -1.005 19.270 1.00 92.00 100 TYR A N 1
ATOM 823 C CA . TYR A 1 100 ? -2.688 -0.558 18.069 1.00 92.00 100 TYR A CA 1
ATOM 824 C C . TYR A 1 100 ? -3.689 0.527 18.443 1.00 92.00 100 TYR A C 1
ATOM 826 O O . TYR A 1 100 ? -4.449 0.377 19.399 1.00 92.00 100 TYR A O 1
ATOM 834 N N . TYR A 1 101 ? -3.714 1.606 17.673 1.00 93.62 101 TYR A N 1
ATOM 835 C CA . TYR A 1 101 ? -4.676 2.680 17.853 1.00 93.62 101 TYR A CA 1
ATOM 836 C C . TYR A 1 101 ? -5.374 3.003 16.540 1.00 93.62 101 TYR A C 1
ATOM 838 O O . TYR A 1 101 ? -4.811 2.827 15.462 1.00 93.62 101 TYR A O 1
ATOM 846 N N . LEU A 1 102 ? -6.603 3.491 16.641 1.00 94.62 102 LEU A N 1
ATOM 847 C CA . LEU A 1 102 ? -7.366 4.016 15.520 1.00 94.62 102 LEU A CA 1
ATOM 848 C C . LEU A 1 102 ? -7.637 5.498 15.746 1.00 94.62 102 LEU A C 1
ATOM 850 O O . LEU A 1 102 ? -8.183 5.875 16.783 1.00 94.62 102 LEU A O 1
ATOM 854 N N . GLU A 1 103 ? -7.284 6.324 14.770 1.00 91.69 103 GLU A N 1
ATOM 855 C CA . GLU A 1 103 ? -7.484 7.771 14.815 1.00 91.69 103 GLU A CA 1
ATOM 856 C C . GLU A 1 103 ? -8.179 8.255 13.541 1.00 91.69 103 GLU A C 1
ATOM 858 O O . GLU A 1 103 ? -7.895 7.789 12.437 1.00 91.69 103 GLU A O 1
ATOM 863 N N . SER A 1 104 ? -9.096 9.210 13.660 1.00 86.62 104 SER A N 1
ATOM 864 C CA . SER A 1 104 ? -9.670 9.893 12.500 1.00 86.62 104 SER A CA 1
ATOM 865 C C . SER A 1 104 ? -9.898 11.373 12.822 1.00 86.62 104 SER A C 1
ATOM 867 O O . SER A 1 104 ? -9.853 11.752 13.989 1.00 86.62 104 SER A O 1
ATOM 869 N N . PRO A 1 105 ? -10.183 12.234 11.827 1.00 82.56 105 PRO A N 1
ATOM 870 C CA . PRO A 1 105 ? -10.441 13.656 12.079 1.00 82.56 105 PRO A CA 1
ATOM 871 C C . PRO A 1 105 ? -11.609 13.943 13.039 1.00 82.56 105 PRO A C 1
ATOM 873 O O . PRO A 1 105 ? -11.728 15.059 13.538 1.00 82.56 105 PRO A O 1
ATOM 876 N N . VAL A 1 106 ? -12.490 12.963 13.253 1.00 81.38 106 VAL A N 1
ATOM 877 C CA . VAL A 1 106 ? -13.719 13.074 14.057 1.00 81.38 106 VAL A CA 1
ATOM 878 C C . VAL A 1 106 ? -13.775 12.071 15.212 1.00 81.38 106 VAL A C 1
ATOM 880 O O . VAL A 1 106 ? -14.636 12.193 16.077 1.00 81.38 106 VAL A O 1
ATOM 883 N N . LEU A 1 107 ? -12.861 11.098 15.243 1.00 79.69 107 LEU A N 1
ATOM 884 C CA . LEU A 1 107 ? -12.778 10.054 16.258 1.00 79.69 107 LEU A CA 1
ATOM 885 C C . LEU A 1 107 ? -11.595 10.347 17.183 1.00 79.69 107 LEU A C 1
ATOM 887 O O . LEU A 1 107 ? -10.453 10.426 16.729 1.00 79.69 107 LEU A O 1
ATOM 891 N N . GLU A 1 108 ? -11.854 10.448 18.487 1.00 81.31 108 GLU A N 1
ATOM 892 C CA . GLU A 1 108 ? -10.777 10.450 19.479 1.00 81.31 108 GLU A CA 1
ATOM 893 C C . GLU A 1 108 ? -9.959 9.161 19.371 1.00 81.31 108 GLU A C 1
ATOM 895 O O . GLU A 1 108 ? -10.518 8.088 19.179 1.00 81.31 108 GLU A O 1
ATOM 900 N N . ARG A 1 109 ? -8.636 9.254 19.523 1.00 89.62 109 ARG A N 1
ATOM 901 C CA . ARG A 1 109 ? -7.717 8.113 19.428 1.00 89.62 109 ARG A CA 1
ATOM 902 C C . ARG A 1 109 ? -8.181 6.932 20.295 1.00 89.62 109 ARG A C 1
ATOM 904 O O . ARG A 1 109 ? -8.154 7.006 21.523 1.00 89.62 109 ARG A O 1
ATOM 911 N N . VAL A 1 110 ? -8.552 5.826 19.652 1.00 91.62 110 VAL A N 1
ATOM 912 C CA . VAL A 1 110 ? -9.088 4.616 20.294 1.00 91.62 110 VAL A CA 1
ATOM 913 C C . VAL A 1 110 ? -8.011 3.543 20.377 1.00 91.62 110 VAL A C 1
ATOM 915 O O . VAL A 1 110 ? -7.372 3.251 19.373 1.00 91.62 110 VAL A O 1
ATOM 918 N N . ASN A 1 111 ? -7.834 2.910 21.538 1.00 94.62 111 ASN A N 1
ATOM 919 C CA . ASN A 1 111 ? -6.978 1.726 21.674 1.00 94.62 111 ASN A CA 1
ATOM 920 C C . ASN A 1 111 ? -7.709 0.474 21.155 1.00 94.62 111 ASN A C 1
ATOM 922 O O . ASN A 1 111 ? -8.850 0.221 21.549 1.00 94.62 111 ASN A O 1
ATOM 926 N N . LEU A 1 112 ? -7.059 -0.291 20.279 1.00 94.31 112 LEU A N 1
ATOM 927 C CA . LEU A 1 112 ? -7.590 -1.503 19.668 1.00 94.31 112 LEU A CA 1
ATOM 928 C C . LEU A 1 112 ? -6.992 -2.760 20.309 1.00 94.31 112 LEU A C 1
ATOM 930 O O . LEU A 1 112 ? -5.774 -2.934 20.350 1.00 94.31 112 LEU A O 1
ATOM 934 N N . ILE A 1 113 ? -7.856 -3.703 20.683 1.00 92.31 113 ILE A N 1
ATOM 935 C CA . ILE A 1 113 ? -7.460 -5.081 20.989 1.00 92.31 113 ILE A CA 1
ATOM 936 C C . ILE A 1 113 ? -7.669 -5.913 19.723 1.00 92.31 113 ILE A C 1
ATOM 938 O O . ILE A 1 113 ? -8.807 -6.143 19.308 1.00 92.31 113 ILE A O 1
ATOM 942 N N . ILE A 1 114 ? -6.571 -6.351 19.103 1.00 88.94 114 ILE A N 1
ATOM 943 C CA . ILE A 1 114 ? -6.570 -7.106 17.844 1.00 88.94 114 ILE A CA 1
ATOM 944 C C . ILE A 1 114 ? -6.021 -8.510 18.094 1.00 88.94 114 ILE A C 1
ATOM 946 O O . ILE A 1 114 ? -4.896 -8.672 18.559 1.00 88.94 114 ILE A O 1
ATOM 950 N N . ASN A 1 115 ? -6.802 -9.526 17.732 1.00 80.62 115 ASN A N 1
ATOM 951 C CA . ASN A 1 115 ? -6.370 -10.921 17.797 1.00 80.62 115 ASN A CA 1
ATOM 952 C C . ASN A 1 115 ? -5.513 -11.302 16.579 1.00 80.62 115 ASN A C 1
ATOM 954 O O . ASN A 1 115 ? -5.732 -10.811 15.469 1.00 80.62 115 ASN A O 1
ATOM 958 N N . GLU A 1 116 ? -4.595 -12.257 16.754 1.00 70.94 116 GLU A N 1
ATOM 959 C CA . GLU A 1 116 ? -3.651 -12.674 15.703 1.00 70.94 116 GLU A CA 1
ATOM 960 C C . GLU A 1 116 ? -4.330 -13.154 14.414 1.00 70.94 116 GLU A C 1
ATOM 962 O O . GLU A 1 116 ? -3.835 -12.922 13.315 1.00 70.94 116 GLU A O 1
ATOM 967 N N . GLY A 1 117 ? -5.506 -13.776 14.529 1.00 67.94 117 GLY A N 1
ATOM 968 C CA . GLY A 1 117 ? -6.233 -14.324 13.382 1.00 67.94 117 GLY A CA 1
ATOM 969 C C . GLY A 1 117 ? -6.751 -13.283 12.380 1.00 67.94 117 GLY A C 1
ATOM 970 O O . GLY A 1 117 ? -7.146 -13.665 11.280 1.00 67.94 117 GLY A O 1
ATOM 971 N N . ILE A 1 118 ? -6.764 -11.992 12.735 1.00 72.81 118 ILE A N 1
ATOM 972 C CA . ILE A 1 118 ? -7.345 -10.916 11.911 1.00 72.81 118 ILE A CA 1
ATOM 973 C C . ILE A 1 118 ? -6.361 -9.784 11.579 1.00 72.81 118 ILE A C 1
ATOM 975 O O . ILE A 1 118 ? -6.736 -8.851 10.881 1.00 72.81 118 ILE A O 1
ATOM 979 N N . SER A 1 119 ? -5.104 -9.861 12.024 1.00 78.62 119 SER A N 1
ATOM 980 C CA . SER A 1 119 ? -4.086 -8.802 11.869 1.00 78.62 119 SER A CA 1
ATOM 981 C C . SER A 1 119 ? -3.351 -8.808 10.523 1.00 78.62 119 SER A C 1
ATOM 983 O O . SER A 1 119 ? -2.364 -8.094 10.322 1.00 78.62 119 SER A O 1
ATOM 985 N N . LYS A 1 120 ? -3.791 -9.643 9.581 1.00 79.81 120 LYS A N 1
ATOM 986 C CA . LYS A 1 120 ? -3.123 -9.785 8.290 1.00 79.81 120 LYS A CA 1
ATOM 987 C C . LYS A 1 120 ? -3.088 -8.431 7.579 1.00 79.81 120 LYS A C 1
ATOM 989 O O . LYS A 1 120 ? -4.093 -7.742 7.521 1.00 79.81 120 LYS A O 1
ATOM 994 N N . TYR A 1 121 ? -1.945 -8.065 7.005 1.00 86.75 121 TYR A N 1
ATOM 995 C CA . TYR A 1 121 ? -1.772 -6.822 6.240 1.00 86.75 121 TYR A CA 1
ATOM 996 C C . TYR A 1 121 ? -1.850 -5.508 7.029 1.00 86.75 121 TYR A C 1
ATOM 998 O O . TYR A 1 121 ? -1.897 -4.447 6.403 1.00 86.75 121 TYR A O 1
ATOM 1006 N N . LEU A 1 122 ? -1.841 -5.535 8.363 1.00 90.31 122 LEU A N 1
ATOM 1007 C CA . LEU A 1 122 ? -1.711 -4.306 9.141 1.00 90.31 122 LEU A CA 1
ATOM 1008 C C . LEU A 1 122 ? -0.312 -3.716 8.977 1.00 90.31 122 LEU A C 1
ATOM 1010 O O . LEU A 1 122 ? 0.686 -4.425 9.057 1.00 90.31 122 LEU A O 1
ATOM 1014 N N . VAL A 1 123 ? -0.255 -2.407 8.756 1.00 90.06 123 VAL A N 1
ATOM 1015 C CA . VAL A 1 123 ? 0.972 -1.611 8.770 1.00 90.06 123 VAL A CA 1
ATOM 1016 C C . VAL A 1 123 ? 0.607 -0.195 9.197 1.00 90.06 123 VAL A C 1
ATOM 1018 O O . VAL A 1 123 ? -0.482 0.279 8.891 1.00 90.06 123 VAL A O 1
ATOM 1021 N N . ASP A 1 124 ? 1.490 0.477 9.923 1.00 90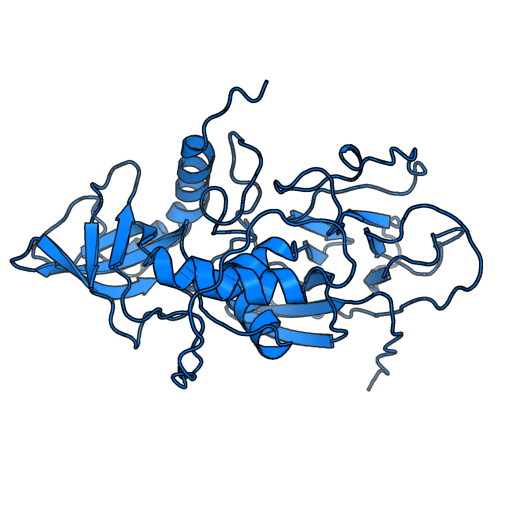.56 124 ASP A N 1
ATOM 1022 C CA . ASP A 1 124 ? 1.233 1.825 10.435 1.00 90.56 124 ASP A CA 1
ATOM 1023 C C . ASP A 1 124 ? 0.880 2.824 9.312 1.00 90.56 124 ASP A C 1
ATOM 1025 O O . ASP A 1 124 ? 1.420 2.770 8.202 1.00 90.56 124 ASP A O 1
ATOM 1029 N N . GLY A 1 125 ? -0.073 3.712 9.598 1.00 92.69 125 GLY A N 1
ATOM 1030 C CA . GLY A 1 125 ? -0.552 4.758 8.700 1.00 92.69 125 GLY A CA 1
ATOM 1031 C C . GLY A 1 125 ? -1.636 4.355 7.689 1.00 92.69 125 GLY A C 1
ATOM 1032 O O . GLY A 1 125 ? -2.088 5.222 6.941 1.00 92.69 125 GLY A O 1
ATOM 1033 N N . ILE A 1 126 ? -2.081 3.096 7.615 1.00 95.31 126 ILE A N 1
ATOM 1034 C CA . ILE A 1 126 ? -3.174 2.697 6.698 1.00 95.31 126 ILE A CA 1
ATOM 1035 C C . ILE A 1 126 ? -4.548 3.140 7.196 1.00 95.31 126 ILE A C 1
ATOM 1037 O O . ILE A 1 126 ? -4.779 3.199 8.398 1.00 95.31 126 ILE A O 1
ATOM 1041 N N . VAL A 1 127 ? -5.492 3.359 6.280 1.00 96.06 127 VAL A N 1
ATOM 1042 C CA . VAL A 1 127 ? -6.906 3.565 6.626 1.00 96.06 127 VAL A CA 1
ATOM 1043 C C . VAL A 1 127 ? -7.655 2.240 6.548 1.00 96.06 127 VAL A C 1
ATOM 1045 O O . VAL A 1 127 ? -7.720 1.618 5.482 1.00 96.06 127 VAL A O 1
ATOM 1048 N N . ILE A 1 128 ? -8.243 1.831 7.670 1.00 96.69 128 ILE A N 1
ATOM 1049 C CA . ILE A 1 128 ? -8.996 0.581 7.822 1.00 96.69 128 ILE A CA 1
ATOM 1050 C C . ILE A 1 128 ? -10.364 0.833 8.451 1.00 96.69 128 ILE A C 1
ATOM 1052 O O . ILE A 1 128 ? -10.586 1.830 9.141 1.00 96.69 128 ILE A O 1
ATOM 1056 N N . GLY A 1 129 ? -11.274 -0.109 8.224 1.00 96.62 129 GLY A N 1
ATOM 1057 C CA . GLY A 1 129 ? -12.509 -0.240 8.981 1.00 96.62 129 GLY A CA 1
ATOM 1058 C C . GLY A 1 129 ? -12.378 -1.351 10.014 1.00 96.62 129 GLY A C 1
ATOM 1059 O O . GLY A 1 129 ? -11.807 -2.400 9.722 1.00 96.62 129 GLY A O 1
ATOM 1060 N N . VAL A 1 130 ? -12.915 -1.152 11.211 1.00 96.62 130 VAL A N 1
ATOM 1061 C CA . VAL A 1 130 ? -12.918 -2.159 12.276 1.00 96.62 130 VAL A CA 1
ATOM 1062 C C . VAL A 1 130 ? -14.330 -2.352 12.811 1.00 96.62 130 VAL A C 1
ATOM 1064 O O . VAL A 1 130 ? -15.024 -1.391 13.132 1.00 96.62 130 VAL A O 1
ATOM 1067 N N . LEU A 1 131 ? -14.764 -3.607 12.905 1.00 96.56 131 LEU A N 1
ATOM 1068 C CA . LEU A 1 131 ? -16.012 -3.992 13.558 1.00 96.56 131 LEU A CA 1
ATOM 1069 C C . LEU A 1 131 ? -15.691 -4.515 14.953 1.00 96.56 131 LEU A C 1
ATOM 1071 O O . LEU A 1 131 ? -14.844 -5.401 15.105 1.00 96.56 131 LEU A O 1
ATOM 1075 N N . GLY A 1 132 ? -16.395 -4.031 15.962 1.00 95.81 132 GLY A N 1
ATOM 1076 C CA . GLY A 1 132 ? -16.120 -4.420 17.336 1.00 95.81 132 GLY A CA 1
ATOM 1077 C C . GLY A 1 132 ? -16.994 -3.691 18.333 1.00 95.81 132 GLY A C 1
ATOM 1078 O O . GLY A 1 132 ? -17.959 -3.023 17.963 1.00 95.81 132 GLY A O 1
ATOM 1079 N N . GLU A 1 133 ? -16.637 -3.816 19.600 1.00 95.25 133 GLU A N 1
ATOM 1080 C CA . GLU A 1 133 ? -17.338 -3.167 20.699 1.00 95.25 133 GLU A CA 1
ATOM 1081 C C . GLU A 1 133 ? -16.362 -2.662 21.755 1.00 95.25 133 GLU A C 1
ATOM 1083 O O . GLU A 1 133 ? -15.220 -3.113 21.865 1.00 95.25 133 GLU A O 1
ATOM 1088 N N . LYS A 1 134 ? -16.823 -1.679 22.521 1.00 94.38 134 LYS A N 1
ATOM 1089 C CA . LYS A 1 134 ? -16.069 -1.099 23.622 1.00 94.38 134 LYS A CA 1
ATOM 1090 C C . LYS A 1 134 ? -16.142 -2.008 24.856 1.00 94.38 134 LYS A C 1
ATOM 1092 O O . LYS A 1 134 ? -17.242 -2.390 25.249 1.00 94.38 134 LYS A O 1
ATOM 1097 N N . ASN A 1 135 ? -15.003 -2.287 25.487 1.00 92.56 135 ASN A N 1
ATOM 1098 C CA . ASN A 1 135 ? -14.937 -2.968 26.782 1.00 92.56 135 ASN A CA 1
ATOM 1099 C C . ASN A 1 135 ? -15.069 -1.986 27.966 1.00 92.56 135 ASN A C 1
ATOM 1101 O O . ASN A 1 135 ? -15.107 -0.763 27.792 1.00 92.56 135 ASN A O 1
ATOM 1105 N N . ASP A 1 136 ? -15.087 -2.528 29.183 1.00 90.50 136 ASP A N 1
ATOM 1106 C CA . ASP A 1 136 ? -15.196 -1.744 30.422 1.00 90.50 136 ASP A CA 1
ATOM 1107 C C . ASP A 1 136 ? -13.982 -0.824 30.672 1.00 90.50 136 ASP A C 1
ATOM 1109 O O . ASP A 1 136 ? -14.091 0.180 31.375 1.00 90.50 136 ASP A O 1
ATOM 1113 N N . GLU A 1 137 ? -12.834 -1.114 30.050 1.00 89.81 137 GLU A N 1
ATOM 1114 C CA . GLU A 1 137 ? -11.594 -0.328 30.131 1.00 89.81 137 GLU A CA 1
ATOM 1115 C C . GLU A 1 137 ? -11.485 0.756 29.041 1.00 89.81 137 GLU A C 1
ATOM 1117 O O . GLU A 1 137 ? -10.431 1.361 28.851 1.00 89.81 137 GLU A O 1
ATOM 1122 N N . ASN A 1 138 ? -12.574 1.037 28.316 1.00 86.31 138 ASN A N 1
ATOM 1123 C CA . ASN A 1 138 ? -12.615 1.968 27.181 1.00 86.31 138 ASN A CA 1
ATOM 1124 C C . ASN A 1 138 ? -11.717 1.593 25.985 1.00 86.31 138 ASN A C 1
ATOM 1126 O O . ASN A 1 138 ? -11.412 2.449 25.153 1.00 86.31 138 ASN A O 1
ATOM 1130 N N . GLN A 1 139 ? -11.329 0.330 25.860 1.00 91.44 139 GLN A N 1
ATOM 1131 C CA . GLN A 1 139 ? -10.642 -0.214 24.691 1.00 91.44 139 GLN A CA 1
ATOM 1132 C C . GLN A 1 139 ? -11.659 -0.819 23.721 1.00 91.44 139 GLN A C 1
ATOM 1134 O O . GLN A 1 139 ? -12.765 -1.198 24.108 1.00 91.44 139 GLN A O 1
ATOM 1139 N N . PHE A 1 140 ? -11.294 -0.914 22.448 1.00 94.81 140 PHE A N 1
ATOM 1140 C CA . PHE A 1 140 ? -12.159 -1.447 21.403 1.00 94.81 140 PHE A CA 1
ATOM 1141 C C . PHE A 1 140 ? -11.710 -2.850 21.000 1.00 94.81 140 PHE A C 1
ATOM 1143 O O . PHE A 1 140 ? -10.639 -3.031 20.417 1.00 94.81 140 PHE A O 1
ATOM 1150 N N . ILE A 1 141 ? -12.530 -3.850 21.319 1.00 94.75 141 ILE A N 1
ATOM 1151 C CA . ILE A 1 141 ? -12.265 -5.250 20.993 1.00 94.75 141 ILE A CA 1
ATOM 1152 C C . ILE A 1 141 ? -12.644 -5.484 19.535 1.00 94.75 141 ILE A C 1
ATOM 1154 O O . ILE A 1 141 ? -13.821 -5.450 19.169 1.00 94.75 141 ILE A O 1
ATOM 1158 N N . VAL A 1 142 ? -11.639 -5.722 18.694 1.00 95.56 142 VAL A N 1
ATOM 1159 C CA . VAL A 1 142 ? -11.829 -5.876 17.254 1.00 95.56 142 VAL A CA 1
ATOM 1160 C C . VAL A 1 142 ? -12.216 -7.315 16.927 1.00 95.56 142 VAL A C 1
ATOM 1162 O O . VAL A 1 142 ? -11.465 -8.259 17.159 1.00 95.56 142 VAL A O 1
ATOM 1165 N N . SER A 1 143 ? -13.392 -7.472 16.326 1.00 94.25 143 SER A N 1
ATOM 1166 C CA . SER A 1 143 ? -13.900 -8.753 15.822 1.00 94.25 143 SER A CA 1
ATOM 1167 C C . SER A 1 143 ? -13.572 -8.979 14.343 1.00 94.25 143 SER A C 1
ATOM 1169 O O . SER A 1 143 ? -13.405 -10.118 13.908 1.00 94.25 143 SER A O 1
ATOM 1171 N N . LYS A 1 144 ? -13.470 -7.900 13.556 1.00 95.00 144 LYS A N 1
ATOM 1172 C CA . LYS A 1 144 ? -13.158 -7.942 12.123 1.00 95.00 144 LYS A CA 1
ATOM 1173 C C . LYS A 1 144 ? -12.446 -6.666 11.692 1.00 95.00 144 LYS A C 1
ATOM 1175 O O . LYS A 1 144 ? -12.850 -5.573 12.083 1.00 95.00 144 LYS A O 1
ATOM 1180 N N . ILE A 1 145 ? -11.445 -6.821 10.832 1.00 95.56 145 ILE A N 1
ATOM 1181 C CA . ILE A 1 145 ? -10.778 -5.726 10.124 1.00 95.56 145 ILE A CA 1
ATOM 1182 C C . ILE A 1 145 ? -11.214 -5.771 8.657 1.00 95.56 145 ILE A C 1
ATOM 1184 O O . ILE A 1 145 ? -11.376 -6.844 8.078 1.00 95.56 145 ILE A O 1
ATOM 1188 N N . VAL A 1 146 ? -11.458 -4.598 8.084 1.00 95.19 146 VAL A N 1
ATOM 1189 C CA . VAL A 1 146 ? -11.799 -4.379 6.680 1.00 95.19 146 VAL A CA 1
ATOM 1190 C C . VAL A 1 146 ? -10.708 -3.503 6.083 1.00 95.19 146 VAL A C 1
ATOM 1192 O O . VAL A 1 146 ? -10.574 -2.331 6.443 1.00 95.19 146 VAL A O 1
ATOM 1195 N N . HIS A 1 147 ? -9.933 -4.073 5.168 1.00 94.19 147 HIS A N 1
ATOM 1196 C CA . HIS A 1 147 ? -8.939 -3.341 4.397 1.00 94.19 147 HIS A CA 1
ATOM 1197 C C . HIS A 1 147 ? -9.571 -2.707 3.157 1.00 94.19 147 HIS A C 1
ATOM 1199 O O . HIS A 1 147 ? -10.690 -3.029 2.755 1.00 94.19 147 HIS A O 1
ATOM 1205 N N . GLN A 1 148 ? -8.807 -1.840 2.493 1.00 93.75 148 GLN A N 1
ATOM 1206 C CA . GLN A 1 148 ? -9.226 -1.203 1.245 1.00 93.75 148 GLN A CA 1
ATOM 1207 C C . GLN A 1 148 ? -9.653 -2.221 0.186 1.00 93.75 148 GLN A C 1
ATOM 1209 O O . GLN A 1 148 ? -10.691 -2.046 -0.447 1.00 93.75 148 GLN A O 1
ATOM 1214 N N . PHE A 1 149 ? -8.900 -3.313 0.020 1.00 90.38 149 PHE A N 1
ATOM 1215 C CA . PHE A 1 149 ? -9.272 -4.341 -0.946 1.00 90.38 149 PHE A CA 1
ATOM 1216 C C . PHE A 1 149 ? -10.576 -5.055 -0.581 1.00 90.38 149 PHE A C 1
ATOM 1218 O O . PHE A 1 149 ? -11.330 -5.365 -1.488 1.00 90.38 149 PHE A O 1
ATOM 1225 N N . ASP A 1 150 ? -10.908 -5.271 0.693 1.00 90.75 150 ASP A N 1
ATOM 1226 C CA . ASP A 1 150 ? -12.181 -5.911 1.067 1.00 90.75 150 ASP A CA 1
ATOM 1227 C C . ASP A 1 150 ? -13.392 -5.069 0.639 1.00 90.75 150 ASP A C 1
ATOM 1229 O O . ASP A 1 150 ? -14.453 -5.605 0.317 1.00 90.75 150 ASP A O 1
ATOM 1233 N N . ALA A 1 151 ? -13.211 -3.746 0.600 1.00 90.12 151 ALA A N 1
ATOM 1234 C CA . ALA A 1 151 ? -14.211 -2.787 0.153 1.00 90.12 151 ALA A CA 1
ATOM 1235 C C . ALA A 1 151 ? -14.332 -2.678 -1.379 1.00 90.12 151 ALA A C 1
ATOM 1237 O O . ALA A 1 151 ? -15.299 -2.102 -1.883 1.00 90.12 151 ALA A O 1
ATOM 1238 N N . LEU A 1 152 ? -13.386 -3.236 -2.141 1.00 87.69 152 LEU A N 1
ATOM 1239 C CA . LEU A 1 152 ? -13.466 -3.261 -3.599 1.00 87.69 152 LEU A CA 1
ATOM 1240 C C . LEU A 1 152 ? -14.408 -4.374 -4.072 1.00 87.69 152 LEU A C 1
ATOM 1242 O O . LEU A 1 152 ? -14.293 -5.531 -3.673 1.00 87.69 152 LEU A O 1
ATOM 1246 N N . GLY A 1 153 ? -15.287 -4.056 -5.023 1.00 82.56 153 GLY A N 1
ATOM 1247 C CA . GLY A 1 153 ? -16.008 -5.079 -5.781 1.00 82.56 153 GLY A CA 1
ATOM 1248 C C . GLY A 1 153 ? -15.065 -5.979 -6.595 1.00 82.56 153 GLY A C 1
ATOM 1249 O O . GLY A 1 153 ? -13.860 -5.731 -6.693 1.00 82.56 153 GLY A O 1
ATOM 1250 N N . LYS A 1 154 ? -15.618 -7.022 -7.231 1.00 84.56 154 LYS A N 1
ATOM 1251 C CA . LYS A 1 154 ? -14.854 -7.840 -8.188 1.00 84.56 154 LYS A CA 1
ATOM 1252 C C . LYS A 1 154 ? -14.286 -6.949 -9.292 1.00 84.56 154 LYS A C 1
ATOM 1254 O O . LYS A 1 154 ? -15.031 -6.228 -9.956 1.00 84.56 154 LYS A O 1
ATOM 1259 N N . LEU A 1 155 ? -12.976 -7.024 -9.492 1.00 84.38 155 LEU A N 1
ATOM 1260 C CA . LEU A 1 155 ? -12.275 -6.227 -10.490 1.00 84.38 155 LEU A CA 1
ATOM 1261 C C . LEU A 1 155 ? -12.175 -7.001 -11.813 1.00 84.38 155 LEU A C 1
ATOM 1263 O O . LEU A 1 155 ? -11.991 -8.220 -11.794 1.00 84.38 155 LEU A O 1
ATOM 1267 N N . PRO A 1 156 ? -12.278 -6.327 -12.974 1.00 79.56 156 PRO A N 1
ATOM 1268 C CA . PRO A 1 156 ? -12.097 -6.987 -14.259 1.00 79.56 156 PRO A CA 1
ATOM 1269 C C . PRO A 1 156 ? -10.650 -7.466 -14.398 1.00 79.56 156 PRO A C 1
ATOM 1271 O O . PRO A 1 156 ? -9.709 -6.688 -14.210 1.00 79.56 156 PRO A O 1
ATOM 1274 N N . ASN A 1 157 ? -10.479 -8.738 -14.756 1.00 78.50 157 ASN A N 1
ATOM 1275 C CA . ASN A 1 157 ? -9.170 -9.285 -15.082 1.00 78.50 157 ASN A CA 1
ATOM 1276 C C . ASN A 1 157 ? -8.807 -8.949 -16.534 1.00 78.50 157 ASN A C 1
ATOM 1278 O O . ASN A 1 157 ? -9.669 -8.966 -17.415 1.00 78.50 157 ASN A O 1
ATOM 1282 N N . LYS A 1 158 ? -7.534 -8.652 -16.786 1.00 75.81 158 LYS A N 1
ATOM 1283 C CA . LYS A 1 158 ? -7.002 -8.424 -18.131 1.00 75.81 158 LYS A CA 1
ATOM 1284 C C . LYS A 1 158 ? -5.869 -9.405 -18.375 1.00 75.81 158 LYS A C 1
ATOM 1286 O O . LYS A 1 158 ? -4.980 -9.519 -17.539 1.00 75.81 158 LYS A O 1
ATOM 1291 N N . GLU A 1 159 ? -5.872 -10.060 -19.529 1.00 70.06 159 GLU A N 1
ATOM 1292 C CA . GLU A 1 159 ? -4.701 -10.810 -19.977 1.00 70.06 159 GLU A CA 1
ATOM 1293 C C . GLU A 1 159 ? -3.622 -9.823 -20.417 1.00 70.06 159 GLU A C 1
ATOM 1295 O O . GLU A 1 159 ? -3.823 -9.018 -21.330 1.00 70.06 159 GLU A O 1
ATOM 1300 N N . ILE A 1 160 ? -2.486 -9.845 -19.724 1.00 69.75 160 ILE A N 1
ATOM 1301 C CA . ILE A 1 160 ? -1.380 -8.925 -19.969 1.00 69.75 160 ILE A CA 1
ATOM 1302 C C . ILE A 1 160 ? -0.108 -9.739 -20.134 1.00 69.75 160 ILE A C 1
ATOM 1304 O O . ILE A 1 160 ? 0.277 -10.507 -19.259 1.00 69.75 160 ILE A O 1
ATOM 1308 N N . SER A 1 161 ? 0.557 -9.553 -21.270 1.00 61.50 161 SER A N 1
ATOM 1309 C CA . SER A 1 161 ? 1.877 -10.121 -21.526 1.00 61.50 161 SER A CA 1
ATOM 1310 C C . SER A 1 161 ? 2.943 -9.054 -21.313 1.00 61.50 161 SER A C 1
ATOM 1312 O O . SER A 1 161 ? 2.919 -8.001 -21.950 1.00 61.50 161 SER A O 1
ATOM 1314 N N . VAL A 1 162 ? 3.898 -9.343 -20.435 1.00 61.88 162 VAL A N 1
ATOM 1315 C CA . VAL A 1 162 ? 5.059 -8.487 -20.172 1.00 61.88 162 VAL A CA 1
ATOM 1316 C C . VAL A 1 162 ? 6.291 -9.204 -20.690 1.00 61.88 162 VAL A C 1
ATOM 1318 O O . VAL A 1 162 ? 6.504 -10.374 -20.368 1.00 61.88 162 VAL A O 1
ATOM 1321 N N . ILE A 1 163 ? 7.081 -8.518 -21.513 1.00 57.78 163 ILE A N 1
ATOM 1322 C CA . ILE A 1 163 ? 8.366 -9.036 -21.971 1.00 57.78 163 ILE A CA 1
ATOM 1323 C C . ILE A 1 163 ? 9.447 -8.315 -21.179 1.00 57.78 163 ILE A C 1
ATOM 1325 O O . ILE A 1 163 ? 9.576 -7.094 -21.215 1.00 57.78 163 ILE A O 1
ATOM 1329 N N . PHE A 1 164 ? 10.227 -9.104 -20.459 1.00 55.38 164 PHE A N 1
ATOM 1330 C CA . PHE A 1 164 ? 11.390 -8.645 -19.724 1.00 55.38 164 PHE A CA 1
ATOM 1331 C C . PHE A 1 164 ? 12.593 -8.813 -20.633 1.00 55.38 164 PHE A C 1
ATOM 1333 O O . PHE A 1 164 ? 12.969 -9.943 -20.930 1.00 55.38 164 PHE A O 1
ATOM 1340 N N . ASN A 1 165 ? 13.181 -7.710 -21.085 1.00 47.09 165 ASN A N 1
ATOM 1341 C CA . ASN A 1 165 ? 14.503 -7.755 -21.689 1.00 47.09 165 ASN A CA 1
ATOM 1342 C C . ASN A 1 165 ? 15.385 -6.774 -20.924 1.00 47.09 165 ASN A C 1
ATOM 1344 O O . ASN A 1 165 ? 15.235 -5.567 -21.099 1.00 47.09 165 ASN A O 1
ATOM 1348 N N . ASN A 1 166 ? 16.347 -7.286 -20.156 1.00 45.69 166 ASN A N 1
ATOM 1349 C CA . ASN A 1 166 ? 17.571 -6.518 -19.969 1.00 45.69 166 ASN A CA 1
ATOM 1350 C C . ASN A 1 166 ? 18.299 -6.600 -21.303 1.00 45.69 166 ASN A C 1
ATOM 1352 O O . ASN A 1 166 ? 18.707 -7.676 -21.746 1.00 45.69 166 ASN A O 1
ATOM 1356 N N . CYS A 1 167 ? 18.328 -5.480 -22.009 1.00 37.09 167 CYS A N 1
ATOM 1357 C CA . CYS A 1 167 ? 19.114 -5.395 -23.211 1.00 37.09 167 CYS A CA 1
ATOM 1358 C C . CYS A 1 167 ? 20.592 -5.349 -22.825 1.00 37.09 167 CYS A C 1
ATOM 1360 O O . CYS A 1 167 ? 21.031 -4.410 -22.169 1.00 37.09 167 CYS A O 1
ATOM 1362 N N . ASP A 1 168 ? 21.329 -6.376 -23.230 1.00 33.66 168 ASP A N 1
ATOM 1363 C CA . ASP A 1 168 ? 22.768 -6.473 -23.026 1.00 33.66 168 ASP A CA 1
ATOM 1364 C C . ASP A 1 168 ? 23.460 -5.485 -23.975 1.00 33.66 168 ASP A C 1
ATOM 1366 O O . ASP A 1 168 ? 23.491 -5.692 -25.192 1.00 33.66 168 ASP A O 1
ATOM 1370 N N . PHE A 1 169 ? 23.922 -4.353 -23.446 1.00 38.91 169 PHE A N 1
ATOM 1371 C CA . PHE A 1 169 ? 24.518 -3.291 -24.247 1.00 38.91 169 PHE A CA 1
ATOM 1372 C C . PHE A 1 169 ? 25.818 -2.806 -23.604 1.00 38.91 169 PHE A C 1
ATOM 1374 O O . PHE A 1 169 ? 25.858 -1.864 -22.825 1.00 38.91 169 PHE A O 1
ATOM 1381 N N . SER A 1 170 ? 26.930 -3.427 -23.978 1.00 32.41 170 SER A N 1
ATOM 1382 C CA . SER A 1 170 ? 28.265 -2.899 -23.714 1.00 32.41 170 SER A CA 1
ATOM 1383 C C . SER A 1 170 ? 28.568 -1.771 -24.711 1.00 32.41 170 SER A C 1
ATOM 1385 O O . SER A 1 170 ? 28.983 -2.076 -25.829 1.00 32.41 170 SER A O 1
ATOM 1387 N N . ASN A 1 171 ? 28.281 -0.507 -24.368 1.00 35.25 171 ASN A N 1
ATOM 1388 C CA . ASN A 1 171 ? 28.952 0.720 -24.862 1.00 35.25 171 ASN A CA 1
ATOM 1389 C C . ASN A 1 171 ? 28.030 1.955 -24.820 1.00 35.25 171 ASN A C 1
ATOM 1391 O O . ASN A 1 171 ? 27.513 2.347 -25.859 1.00 35.25 171 ASN A O 1
ATOM 1395 N N . THR A 1 172 ? 27.900 2.629 -23.674 1.00 37.56 172 THR A N 1
ATOM 1396 C CA . THR A 1 172 ? 27.805 4.103 -23.607 1.00 37.56 172 THR A CA 1
ATOM 1397 C C . THR A 1 172 ? 28.111 4.584 -22.190 1.00 37.56 172 THR A C 1
ATOM 1399 O O . THR A 1 172 ? 27.600 4.039 -21.221 1.00 37.56 172 THR A O 1
ATOM 1402 N N . ASN A 1 173 ? 28.908 5.643 -22.072 1.00 42.09 173 ASN A N 1
ATOM 1403 C CA . ASN A 1 173 ? 28.972 6.454 -20.859 1.00 42.09 173 ASN A CA 1
ATOM 1404 C C . ASN A 1 173 ? 27.738 7.363 -20.831 1.00 42.09 173 ASN A C 1
ATOM 1406 O O . ASN A 1 173 ? 27.649 8.191 -21.729 1.00 42.09 173 ASN A O 1
ATOM 1410 N N . GLU A 1 174 ? 26.847 7.250 -19.837 1.00 43.94 174 GLU A N 1
ATOM 1411 C CA . GLU A 1 174 ? 25.984 8.357 -19.370 1.00 43.94 174 GLU A CA 1
ATOM 1412 C C . GLU A 1 174 ? 25.182 7.989 -18.095 1.00 43.94 174 GLU A C 1
ATOM 1414 O O . GLU A 1 174 ? 24.317 7.122 -18.146 1.00 43.94 174 GLU A O 1
ATOM 1419 N N . ASN A 1 175 ? 25.507 8.672 -16.979 1.00 48.62 175 ASN A N 1
ATOM 1420 C CA . ASN A 1 175 ? 24.801 9.087 -15.733 1.00 48.62 175 ASN A CA 1
ATOM 1421 C C . ASN A 1 175 ? 23.446 8.495 -15.272 1.00 48.62 175 ASN A C 1
ATOM 1423 O O . ASN A 1 175 ? 22.771 9.081 -14.423 1.00 48.62 175 ASN A O 1
ATOM 1427 N N . PHE A 1 176 ? 23.021 7.355 -15.783 1.00 48.59 176 PHE A N 1
ATOM 1428 C CA . PHE A 1 176 ? 21.671 6.840 -15.596 1.00 48.59 176 PHE A CA 1
ATOM 1429 C C . PHE A 1 176 ? 21.582 5.585 -14.724 1.00 48.59 176 PHE A C 1
ATOM 1431 O O . PHE A 1 176 ? 20.482 5.071 -14.517 1.00 48.59 176 PHE A O 1
ATOM 1438 N N . ASP A 1 177 ? 22.713 5.153 -14.170 1.00 49.38 177 ASP A N 1
ATOM 1439 C CA . ASP A 1 177 ? 22.923 3.914 -13.408 1.00 49.38 177 ASP A CA 1
ATOM 1440 C C . ASP A 1 177 ? 21.839 3.652 -12.333 1.00 49.38 177 ASP A C 1
ATOM 1442 O O . ASP A 1 177 ? 21.505 2.520 -12.011 1.00 49.38 177 ASP A O 1
ATOM 1446 N N . ASN A 1 178 ? 21.141 4.688 -11.858 1.00 53.06 178 ASN A N 1
ATOM 1447 C CA . ASN A 1 178 ? 20.167 4.600 -10.773 1.00 53.06 178 ASN A CA 1
ATOM 1448 C C . ASN A 1 178 ? 18.681 4.736 -11.172 1.00 53.06 178 ASN A C 1
ATOM 1450 O O . ASN A 1 178 ? 17.869 5.163 -10.350 1.00 53.06 178 ASN A O 1
ATOM 1454 N N . SER A 1 179 ? 18.287 4.372 -12.398 1.00 59.78 179 SER A N 1
ATOM 1455 C CA . SER A 1 179 ? 16.887 4.475 -12.874 1.00 59.78 179 SER A CA 1
ATOM 1456 C C . SER A 1 179 ? 16.286 3.140 -13.349 1.00 59.78 179 SER A C 1
ATOM 1458 O O . SER A 1 179 ? 17.004 2.153 -13.463 1.00 59.78 179 SER A O 1
ATOM 1460 N N . ILE A 1 180 ? 14.970 3.102 -13.610 1.00 67.50 180 ILE A N 1
ATOM 1461 C CA . ILE A 1 180 ? 14.282 2.102 -14.459 1.00 67.50 180 ILE A CA 1
ATOM 1462 C C . ILE A 1 180 ? 13.717 2.827 -15.686 1.00 67.50 180 ILE A C 1
ATOM 1464 O O . ILE A 1 180 ? 13.165 3.921 -15.551 1.00 67.50 180 ILE A O 1
ATOM 1468 N N . ILE A 1 181 ? 13.784 2.209 -16.866 1.00 67.94 181 ILE A N 1
ATOM 1469 C CA . ILE A 1 181 ? 13.065 2.660 -18.061 1.00 67.94 181 ILE A CA 1
ATOM 1470 C C . ILE A 1 181 ? 11.868 1.748 -18.310 1.00 67.94 181 ILE A C 1
ATOM 1472 O O . ILE A 1 181 ? 11.982 0.531 -18.411 1.00 67.94 181 ILE A O 1
ATOM 1476 N N . LEU A 1 182 ? 10.697 2.345 -18.471 1.00 67.31 182 LEU A N 1
ATOM 1477 C CA . LEU A 1 182 ? 9.479 1.661 -18.878 1.00 67.31 182 LEU A CA 1
ATOM 1478 C C . LEU A 1 182 ? 9.179 2.050 -20.322 1.00 67.31 182 LEU A C 1
ATOM 1480 O O . LEU A 1 182 ? 9.021 3.231 -20.628 1.00 67.31 182 LEU A O 1
ATOM 1484 N N . ALA A 1 183 ? 9.103 1.069 -21.216 1.00 58.72 183 ALA A N 1
ATOM 1485 C CA . ALA A 1 183 ? 8.897 1.304 -22.636 1.00 58.72 183 ALA A CA 1
ATOM 1486 C C . ALA A 1 183 ? 7.772 0.438 -23.208 1.00 58.72 183 ALA A C 1
ATOM 1488 O O . ALA A 1 183 ? 7.567 -0.724 -22.866 1.00 58.72 183 ALA A O 1
ATOM 1489 N N . SER A 1 184 ? 7.022 1.030 -24.126 1.00 52.94 184 SER A N 1
ATOM 1490 C CA . SER A 1 184 ? 5.850 0.414 -24.761 1.00 52.94 184 SER A CA 1
ATOM 1491 C C . SER A 1 184 ? 6.184 -0.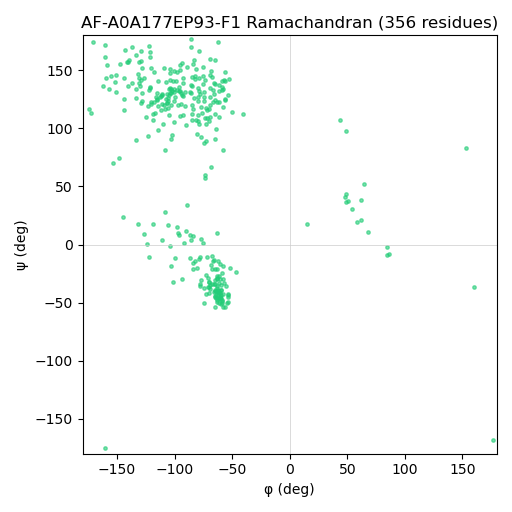495 -25.950 1.00 52.94 184 SER A C 1
ATOM 1493 O O . SER A 1 184 ? 5.369 -1.329 -26.335 1.00 52.94 184 SER A O 1
ATOM 1495 N N . ASN A 1 185 ? 7.354 -0.334 -26.576 1.00 55.34 185 ASN A N 1
ATOM 1496 C CA . ASN A 1 185 ? 7.768 -1.148 -27.719 1.00 55.34 185 ASN A CA 1
ATOM 1497 C C . ASN A 1 185 ? 9.293 -1.105 -27.922 1.00 55.34 185 ASN A C 1
ATOM 1499 O O . ASN A 1 185 ? 9.907 -0.049 -27.796 1.00 55.34 185 ASN A O 1
ATOM 1503 N N . LEU A 1 186 ? 9.879 -2.235 -28.331 1.00 51.81 186 LEU A N 1
ATOM 1504 C CA . LEU A 1 186 ? 11.294 -2.381 -28.703 1.00 51.81 186 LEU A CA 1
ATOM 1505 C C . LEU A 1 186 ? 11.681 -1.585 -29.953 1.00 51.81 186 LEU A C 1
ATOM 1507 O O . LEU A 1 186 ? 12.809 -1.116 -30.059 1.00 51.81 186 LEU A O 1
ATOM 1511 N N . LYS A 1 187 ? 10.762 -1.451 -30.922 1.00 48.38 187 LYS A N 1
ATOM 1512 C CA . LYS A 1 187 ? 11.099 -1.070 -32.308 1.00 48.38 187 LYS A CA 1
ATOM 1513 C C . LYS A 1 187 ? 11.770 0.303 -32.480 1.00 48.38 187 LYS A C 1
ATOM 1515 O O . LYS A 1 187 ? 12.349 0.526 -33.536 1.00 48.38 187 LYS A O 1
ATOM 1520 N N . ASN A 1 188 ? 11.713 1.195 -31.487 1.00 42.62 188 ASN A N 1
ATOM 1521 C CA . ASN A 1 188 ? 12.259 2.558 -31.579 1.00 42.62 188 ASN A CA 1
ATOM 1522 C C . ASN A 1 188 ? 13.140 2.971 -30.387 1.00 42.62 188 ASN A C 1
ATOM 1524 O O . ASN A 1 188 ? 13.401 4.157 -30.213 1.00 42.62 188 ASN A O 1
ATOM 1528 N N . ILE A 1 189 ? 13.626 2.020 -29.588 1.00 50.62 189 ILE A N 1
ATOM 1529 C CA . ILE A 1 189 ? 14.686 2.282 -28.611 1.00 50.62 189 ILE A CA 1
ATOM 1530 C C . ILE A 1 189 ? 15.999 2.454 -29.396 1.00 50.62 189 ILE A C 1
ATOM 1532 O O . ILE A 1 189 ? 16.684 1.485 -29.707 1.00 50.62 189 ILE A O 1
ATOM 1536 N N . LYS A 1 190 ? 16.312 3.685 -29.815 1.00 46.06 190 LYS A N 1
ATOM 1537 C CA . LYS A 1 190 ? 17.621 4.056 -30.377 1.00 46.06 190 LYS A CA 1
ATOM 1538 C C . LYS A 1 190 ? 18.309 4.978 -29.370 1.00 46.06 190 LYS A C 1
ATOM 1540 O O . LYS A 1 190 ? 17.689 5.949 -28.954 1.00 46.06 190 LYS A O 1
ATOM 1545 N N . ASN A 1 191 ? 19.556 4.679 -29.003 1.00 49.38 191 ASN A N 1
ATOM 1546 C CA . ASN A 1 191 ? 20.376 5.455 -28.056 1.00 49.38 191 ASN A CA 1
ATOM 1547 C C . ASN A 1 191 ? 19.831 5.485 -26.610 1.00 49.38 191 ASN A C 1
ATOM 1549 O O . ASN A 1 191 ? 19.658 6.559 -26.043 1.00 49.38 191 ASN A O 1
ATOM 1553 N N . ILE A 1 192 ? 19.529 4.323 -26.015 1.00 50.88 192 ILE A N 1
ATOM 1554 C CA . ILE A 1 192 ? 19.178 4.242 -24.584 1.00 50.88 192 ILE A CA 1
ATOM 1555 C C . ILE A 1 192 ? 20.432 3.942 -23.739 1.00 50.88 192 ILE A C 1
ATOM 1557 O O . ILE A 1 192 ? 21.225 3.102 -24.169 1.00 50.88 192 ILE A O 1
ATOM 1561 N N . PRO A 1 193 ? 20.603 4.592 -22.566 1.00 47.84 193 PRO A N 1
ATOM 1562 C CA . PRO A 1 193 ? 21.732 4.363 -21.662 1.00 47.84 193 PRO A CA 1
ATOM 1563 C C . PRO A 1 193 ? 21.859 2.900 -21.222 1.00 47.84 193 PRO A C 1
ATOM 1565 O O . PRO A 1 193 ? 20.866 2.229 -20.950 1.00 47.84 193 PRO A O 1
ATOM 1568 N N . THR A 1 194 ? 23.096 2.422 -21.123 1.00 47.75 194 THR A N 1
ATOM 1569 C CA . THR A 1 194 ? 23.459 0.997 -21.040 1.00 47.75 194 THR A CA 1
ATOM 1570 C C . THR A 1 194 ? 23.271 0.324 -19.683 1.00 47.75 194 THR A C 1
ATOM 1572 O O . THR A 1 194 ? 23.317 -0.898 -19.619 1.00 47.75 194 THR A O 1
ATOM 1575 N N . ASN A 1 195 ? 23.007 1.091 -18.623 1.00 47.28 195 ASN A N 1
ATOM 1576 C CA . ASN A 1 195 ? 22.998 0.600 -17.238 1.00 47.28 195 ASN A CA 1
ATOM 1577 C C . ASN A 1 195 ? 21.628 0.748 -16.549 1.00 47.28 195 ASN A C 1
ATOM 1579 O O . ASN A 1 195 ? 21.533 0.724 -15.325 1.00 47.28 195 ASN A O 1
ATOM 1583 N N . ILE A 1 196 ? 20.547 0.935 -17.318 1.00 50.75 196 ILE A N 1
ATOM 1584 C CA . ILE A 1 196 ? 19.191 1.027 -16.764 1.00 50.75 196 ILE A CA 1
ATOM 1585 C C . ILE A 1 196 ? 18.384 -0.242 -17.074 1.00 50.75 196 ILE A C 1
ATOM 1587 O O . ILE A 1 196 ? 18.185 -0.538 -18.254 1.00 50.75 196 ILE A O 1
ATOM 1591 N N . PRO A 1 197 ? 17.801 -0.934 -16.072 1.00 50.53 197 PRO A N 1
ATOM 1592 C CA . PRO A 1 197 ? 16.777 -1.950 -16.317 1.00 50.53 197 PRO A CA 1
ATOM 1593 C C . PRO A 1 197 ? 15.609 -1.412 -17.164 1.00 50.53 197 PRO A C 1
ATOM 1595 O O . PRO A 1 197 ? 15.008 -0.388 -16.823 1.00 50.53 197 PRO A O 1
ATOM 1598 N N . ILE A 1 198 ? 15.258 -2.120 -18.248 1.00 55.81 198 ILE A N 1
ATOM 1599 C CA . ILE A 1 198 ? 14.163 -1.756 -19.164 1.00 55.81 198 ILE A CA 1
ATOM 1600 C C . ILE A 1 198 ? 13.022 -2.771 -19.067 1.00 55.81 198 ILE A C 1
ATOM 1602 O O . ILE A 1 198 ? 13.209 -3.967 -19.281 1.00 55.81 198 ILE A O 1
ATOM 1606 N N . LEU A 1 199 ? 11.801 -2.293 -18.839 1.00 53.62 199 LEU A N 1
ATOM 1607 C CA . LEU A 1 199 ? 10.596 -3.119 -18.918 1.00 53.62 199 LEU A CA 1
ATOM 1608 C C . LEU A 1 199 ? 9.803 -2.814 -20.181 1.00 53.62 199 LEU A C 1
ATOM 1610 O O . LEU A 1 199 ? 9.440 -1.662 -20.433 1.00 53.62 199 LEU A O 1
ATOM 1614 N N . LEU A 1 200 ? 9.513 -3.863 -20.957 1.00 53.09 200 LEU A N 1
ATOM 1615 C CA . LEU A 1 200 ? 8.808 -3.759 -22.228 1.00 53.09 200 LEU A CA 1
ATOM 1616 C C . LEU A 1 200 ? 7.398 -4.334 -22.129 1.00 53.09 200 LEU A C 1
ATOM 1618 O O . LEU A 1 200 ? 7.176 -5.524 -21.896 1.00 53.09 200 LEU A O 1
ATOM 1622 N N . PHE A 1 201 ? 6.422 -3.477 -22.393 1.00 53.91 201 PHE A N 1
ATOM 1623 C CA . PHE A 1 201 ? 5.011 -3.835 -22.321 1.00 53.91 201 PHE A CA 1
ATOM 1624 C C . PHE A 1 201 ? 4.473 -4.029 -23.737 1.00 53.91 201 PHE A C 1
ATOM 1626 O O . PHE A 1 201 ? 4.035 -3.082 -24.385 1.00 53.91 201 PHE A O 1
ATOM 1633 N N . ASN A 1 202 ? 4.544 -5.260 -24.250 1.00 47.19 202 ASN A N 1
ATOM 1634 C CA . ASN A 1 202 ? 4.120 -5.549 -25.617 1.00 47.19 202 ASN A CA 1
ATOM 1635 C C . ASN A 1 202 ? 2.592 -5.689 -25.694 1.00 47.19 202 ASN A C 1
ATOM 1637 O O . ASN A 1 202 ? 2.034 -6.760 -25.464 1.00 47.19 202 ASN A O 1
ATOM 1641 N N . THR A 1 203 ? 1.903 -4.602 -26.036 1.00 44.09 203 THR A N 1
ATOM 1642 C CA . THR A 1 203 ? 0.471 -4.642 -26.355 1.00 44.09 203 THR A CA 1
ATOM 1643 C C . THR A 1 203 ? 0.283 -4.977 -27.834 1.00 44.09 203 THR A C 1
ATOM 1645 O O . THR A 1 203 ? 0.859 -4.296 -28.679 1.00 44.09 203 THR A O 1
ATOM 1648 N N . GLN A 1 204 ? -0.586 -5.936 -28.184 1.00 42.59 204 GLN A N 1
ATOM 1649 C CA . GLN A 1 204 ? -0.940 -6.276 -29.582 1.00 42.59 204 GLN A CA 1
ATOM 1650 C C . GLN A 1 204 ? -1.639 -5.135 -30.365 1.00 42.59 204 GLN A C 1
ATOM 1652 O O . GLN A 1 204 ? -2.147 -5.351 -31.462 1.00 42.59 204 GLN A O 1
ATOM 1657 N N . LEU A 1 205 ? -1.689 -3.915 -29.824 1.00 45.50 205 LEU A N 1
ATOM 1658 C CA . LEU A 1 205 ? -2.391 -2.772 -30.396 1.00 45.50 205 LEU A CA 1
ATOM 1659 C C . LEU A 1 205 ? -1.492 -2.055 -31.427 1.00 45.50 205 LEU A C 1
ATOM 1661 O O . LEU A 1 205 ? -0.497 -1.436 -31.052 1.00 45.50 205 LEU A O 1
ATOM 1665 N N . PRO A 1 206 ? -1.827 -2.087 -32.731 1.00 42.44 206 PRO A N 1
ATOM 1666 C CA . PRO A 1 206 ? -0.895 -1.737 -33.808 1.00 42.44 206 PRO A CA 1
ATOM 1667 C C . PRO A 1 206 ? -0.642 -0.228 -34.018 1.00 42.44 206 PRO A C 1
ATOM 1669 O O . PRO A 1 206 ? 0.030 0.127 -34.984 1.00 42.44 206 PRO A O 1
ATOM 1672 N N . LYS A 1 207 ? -1.180 0.678 -33.183 1.00 45.19 207 LYS A N 1
ATOM 1673 C CA . LYS A 1 207 ? -1.194 2.136 -33.462 1.00 45.19 207 LYS A CA 1
ATOM 1674 C C . LYS A 1 207 ? -1.034 3.066 -32.245 1.00 45.19 207 LYS A C 1
ATOM 1676 O O . LYS A 1 207 ? -1.487 4.206 -32.305 1.00 45.19 207 LYS A O 1
ATOM 1681 N N . ILE A 1 208 ? -0.436 2.627 -31.137 1.00 49.69 208 ILE A N 1
ATOM 1682 C CA . ILE A 1 208 ? -0.227 3.523 -29.981 1.00 49.69 208 ILE A CA 1
ATOM 1683 C C . ILE A 1 208 ? 1.143 4.212 -30.103 1.00 49.69 208 ILE A C 1
ATOM 1685 O O . ILE A 1 208 ? 2.124 3.518 -30.378 1.00 49.69 208 ILE A O 1
ATOM 1689 N N . PRO A 1 209 ? 1.237 5.549 -29.940 1.00 52.75 209 PRO A N 1
ATOM 1690 C CA . PRO A 1 209 ? 2.520 6.245 -29.911 1.00 52.75 209 PRO A CA 1
ATOM 1691 C C . PRO A 1 209 ? 3.414 5.689 -28.798 1.00 52.75 209 PRO A C 1
ATOM 1693 O O . PRO A 1 209 ? 2.965 5.486 -27.671 1.00 52.75 209 PRO A O 1
ATOM 1696 N N . ASN A 1 210 ? 4.681 5.440 -29.126 1.00 56.78 210 ASN A N 1
ATOM 1697 C CA . ASN A 1 210 ? 5.642 4.887 -28.180 1.00 56.78 210 ASN A CA 1
ATOM 1698 C C . ASN A 1 210 ? 5.931 5.899 -27.065 1.00 56.78 210 ASN A C 1
ATOM 1700 O O . ASN A 1 210 ? 6.391 7.006 -27.329 1.00 56.78 210 ASN A O 1
ATOM 1704 N N . GLN A 1 211 ? 5.695 5.489 -25.826 1.00 64.38 211 GLN A N 1
ATOM 1705 C CA . GLN A 1 211 ? 6.104 6.198 -24.617 1.00 64.38 211 GLN A CA 1
ATOM 1706 C C . GLN A 1 211 ? 7.301 5.482 -23.978 1.00 64.38 211 GLN A C 1
ATOM 1708 O O . GLN A 1 211 ? 7.281 4.250 -23.852 1.00 64.38 211 GLN A O 1
ATOM 1713 N N . ILE A 1 212 ? 8.317 6.266 -23.604 1.00 66.31 212 ILE A N 1
ATOM 1714 C CA . ILE A 1 212 ? 9.485 5.866 -22.812 1.00 66.31 212 ILE A CA 1
ATOM 1715 C C . ILE A 1 212 ? 9.440 6.690 -21.527 1.00 66.31 212 ILE A C 1
ATOM 1717 O O . ILE A 1 212 ? 9.397 7.920 -21.585 1.00 66.31 212 ILE A O 1
ATOM 1721 N N . ILE A 1 213 ? 9.422 6.016 -20.382 1.00 73.12 213 ILE A N 1
ATOM 1722 C CA . ILE A 1 213 ? 9.324 6.649 -19.070 1.00 73.12 213 ILE A CA 1
ATOM 1723 C C . ILE A 1 213 ? 10.549 6.286 -18.243 1.00 73.12 213 ILE A C 1
ATOM 1725 O O . ILE A 1 213 ? 10.799 5.108 -18.012 1.00 73.12 213 ILE A O 1
ATOM 1729 N N . ALA A 1 214 ? 11.284 7.290 -17.776 1.00 72.44 214 ALA A N 1
ATOM 1730 C CA . ALA A 1 214 ? 12.383 7.126 -16.838 1.00 72.44 214 ALA A CA 1
ATOM 1731 C C . ALA A 1 214 ? 11.890 7.324 -15.396 1.00 72.44 214 ALA A C 1
ATOM 1733 O O . ALA A 1 214 ? 11.221 8.310 -15.069 1.00 72.44 214 ALA A O 1
ATOM 1734 N N . VAL A 1 215 ? 12.235 6.373 -14.534 1.00 76.50 215 VAL A N 1
ATOM 1735 C CA . VAL A 1 215 ? 11.874 6.337 -13.117 1.00 76.50 215 VAL A CA 1
ATOM 1736 C C . VAL A 1 215 ? 13.147 6.447 -12.279 1.00 76.50 215 VAL A C 1
ATOM 1738 O O . VAL A 1 215 ? 14.021 5.598 -12.437 1.00 76.50 215 VAL A O 1
ATOM 1741 N N . PRO A 1 216 ? 13.253 7.408 -11.348 1.00 74.06 216 PRO A N 1
ATOM 1742 C CA . PRO A 1 216 ? 14.394 7.490 -10.443 1.00 74.06 216 PRO A CA 1
ATOM 1743 C C . PRO A 1 216 ? 14.309 6.401 -9.365 1.00 74.06 216 PRO A C 1
ATOM 1745 O O . PRO A 1 216 ? 13.278 6.256 -8.708 1.00 74.06 216 PRO A O 1
ATOM 1748 N N . CYS A 1 217 ? 15.390 5.662 -9.131 1.00 68.50 217 CYS A N 1
ATOM 1749 C CA . CYS A 1 217 ? 15.456 4.564 -8.155 1.00 68.50 217 CYS A CA 1
ATOM 1750 C C . CYS A 1 217 ? 16.621 4.706 -7.157 1.00 68.50 217 CYS A C 1
ATOM 1752 O O . CYS A 1 217 ? 16.893 3.777 -6.403 1.00 68.50 217 CYS A O 1
ATOM 1754 N N . ASP A 1 218 ? 17.294 5.857 -7.161 1.00 62.62 218 ASP A N 1
ATOM 1755 C CA . ASP A 1 218 ? 18.606 6.065 -6.550 1.00 62.62 218 ASP A CA 1
ATOM 1756 C C . ASP A 1 218 ? 18.654 5.920 -5.020 1.00 62.62 218 ASP A C 1
ATOM 1758 O O . ASP A 1 218 ? 18.171 6.777 -4.286 1.00 62.62 218 ASP A O 1
ATOM 1762 N N . ILE A 1 219 ? 19.333 4.875 -4.535 1.00 52.34 219 ILE A N 1
ATOM 1763 C CA . ILE A 1 219 ? 19.666 4.675 -3.113 1.00 52.34 219 ILE A CA 1
ATOM 1764 C C . ILE A 1 219 ? 20.557 5.817 -2.580 1.00 52.34 219 ILE A C 1
ATOM 1766 O O . ILE A 1 219 ? 20.458 6.164 -1.401 1.00 52.34 219 ILE A O 1
ATOM 1770 N N . ASN A 1 220 ? 21.335 6.455 -3.4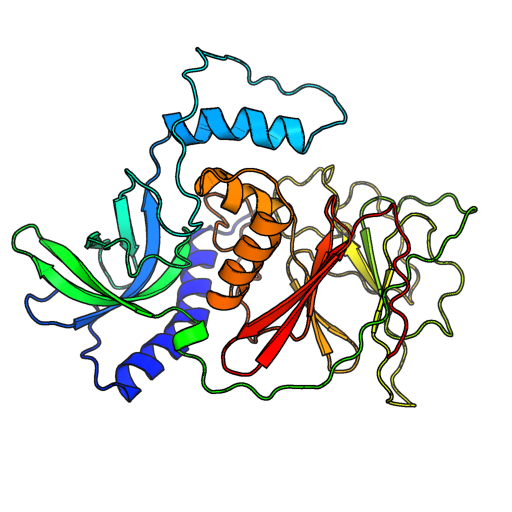60 1.00 45.06 220 ASN A N 1
ATOM 1771 C CA . ASN A 1 220 ? 22.233 7.581 -3.203 1.00 45.06 220 ASN A CA 1
ATOM 1772 C C . ASN A 1 220 ? 21.611 8.943 -3.550 1.00 45.06 220 ASN A C 1
ATOM 1774 O O . ASN A 1 220 ? 22.327 9.947 -3.616 1.00 45.06 220 ASN A O 1
ATOM 1778 N N . ASN A 1 221 ? 20.285 9.013 -3.739 1.00 51.81 221 ASN A N 1
ATOM 1779 C CA . ASN A 1 221 ? 19.607 10.295 -3.883 1.00 51.81 221 ASN A CA 1
ATOM 1780 C C . ASN A 1 221 ? 19.919 11.163 -2.654 1.00 51.81 221 ASN A C 1
ATOM 1782 O O . ASN A 1 221 ? 19.660 10.760 -1.516 1.00 51.81 221 ASN A O 1
ATOM 1786 N N . SER A 1 222 ? 20.447 12.368 -2.880 1.00 52.75 222 SER A N 1
ATOM 1787 C CA . SER A 1 222 ? 20.737 13.329 -1.810 1.00 52.75 222 SER A CA 1
ATOM 1788 C C . SER A 1 222 ? 19.481 13.691 -1.010 1.00 52.75 222 SER A C 1
ATOM 1790 O O . SER A 1 222 ? 19.562 14.042 0.169 1.00 52.75 222 SER A O 1
ATOM 1792 N N . LEU A 1 223 ? 18.299 13.552 -1.620 1.00 61.09 223 LEU A N 1
ATOM 1793 C CA . LEU A 1 223 ? 17.025 13.637 -0.929 1.00 61.09 223 LEU A CA 1
ATOM 1794 C C . LEU A 1 223 ? 16.679 12.321 -0.232 1.00 61.09 223 LEU A C 1
ATOM 1796 O O . LEU A 1 223 ? 16.205 11.355 -0.830 1.00 61.09 223 LEU A O 1
ATOM 1800 N N . PHE A 1 224 ? 16.786 12.343 1.094 1.00 72.75 224 PHE A N 1
ATOM 1801 C CA . PHE A 1 224 ? 16.314 11.264 1.961 1.00 72.75 224 PHE A CA 1
ATOM 1802 C C . PHE A 1 224 ? 14.784 11.048 1.895 1.00 72.75 224 PHE A C 1
ATOM 1804 O O . PHE A 1 224 ? 14.278 9.988 2.257 1.00 72.75 224 PHE A O 1
ATOM 1811 N N . MET A 1 225 ? 14.025 12.047 1.450 1.00 82.44 225 MET A N 1
ATOM 1812 C CA . MET A 1 225 ? 12.564 11.997 1.425 1.00 82.44 225 MET A CA 1
ATOM 1813 C C . MET A 1 225 ? 12.039 11.566 0.055 1.00 82.44 225 MET A C 1
ATOM 1815 O O . MET A 1 225 ? 12.481 12.088 -0.967 1.00 82.44 225 MET A O 1
ATOM 1819 N N . ILE A 1 226 ? 11.059 10.662 0.044 1.00 86.06 226 ILE A N 1
ATOM 1820 C CA . ILE A 1 226 ? 10.254 10.365 -1.151 1.00 86.06 226 ILE A CA 1
ATOM 1821 C C . ILE A 1 226 ? 9.167 11.454 -1.345 1.00 86.06 226 ILE A C 1
ATOM 1823 O O . ILE A 1 226 ? 8.951 12.255 -0.443 1.00 86.06 226 ILE A O 1
ATOM 1827 N N . PRO A 1 227 ? 8.484 11.562 -2.495 1.00 86.50 227 PRO A N 1
ATOM 1828 C CA . PRO A 1 227 ? 8.809 10.909 -3.749 1.00 86.50 227 PRO A CA 1
ATOM 1829 C C . PRO A 1 227 ? 10.089 11.470 -4.379 1.00 86.50 227 PRO A C 1
ATOM 1831 O O . PRO A 1 227 ? 10.376 12.666 -4.309 1.00 86.50 227 PRO A O 1
ATOM 1834 N N . TRP A 1 228 ? 10.843 10.600 -5.041 1.00 81.50 228 TRP A N 1
ATOM 1835 C CA . TRP A 1 228 ? 12.021 10.985 -5.813 1.00 81.50 228 TRP A CA 1
ATOM 1836 C C . TRP A 1 228 ? 11.645 11.422 -7.216 1.00 81.50 228 TRP A C 1
ATOM 1838 O O . TRP A 1 228 ? 10.746 10.852 -7.819 1.00 81.50 228 TRP A O 1
ATOM 1848 N N . SER A 1 229 ? 12.356 12.413 -7.741 1.00 77.44 229 SER A N 1
ATOM 1849 C CA . SER A 1 229 ? 12.217 12.911 -9.109 1.00 77.44 229 SER A CA 1
ATOM 1850 C C . SER A 1 229 ? 13.601 13.029 -9.733 1.00 77.44 229 SER A C 1
ATOM 1852 O O . SER A 1 229 ? 14.550 13.379 -9.030 1.00 77.44 229 SER A O 1
ATOM 1854 N N . ILE A 1 230 ? 13.711 12.791 -11.042 1.00 67.19 230 ILE A N 1
ATOM 1855 C CA . ILE A 1 230 ? 14.961 12.998 -11.793 1.00 67.19 230 ILE A CA 1
ATOM 1856 C C . ILE A 1 230 ? 15.407 14.466 -11.707 1.00 67.19 230 ILE A C 1
ATOM 1858 O O . ILE A 1 230 ? 16.589 14.728 -11.537 1.00 67.19 230 ILE A O 1
ATOM 1862 N N . ASN A 1 231 ? 14.465 15.417 -11.682 1.00 63.44 231 ASN A N 1
ATOM 1863 C CA . ASN A 1 231 ? 14.766 16.852 -11.543 1.00 63.44 231 ASN A CA 1
ATOM 1864 C C . ASN A 1 231 ? 15.359 17.226 -10.174 1.00 63.44 231 ASN A C 1
ATOM 1866 O O . ASN A 1 231 ? 15.837 18.342 -9.988 1.00 63.44 231 ASN A O 1
ATOM 1870 N N . ASN A 1 232 ? 15.268 16.316 -9.203 1.00 57.66 232 ASN A N 1
ATOM 1871 C CA . ASN A 1 232 ? 15.823 16.498 -7.871 1.00 57.66 232 ASN A CA 1
ATOM 1872 C C . ASN A 1 232 ? 17.113 15.685 -7.667 1.00 57.66 232 ASN A C 1
ATOM 1874 O O . ASN A 1 232 ? 17.687 15.733 -6.581 1.00 57.66 232 ASN A O 1
ATOM 1878 N N . ALA A 1 233 ? 17.549 14.917 -8.672 1.00 51.47 233 ALA A N 1
ATOM 1879 C CA . ALA A 1 233 ? 18.814 14.205 -8.624 1.00 51.47 233 ALA A CA 1
ATOM 1880 C C . ALA A 1 233 ? 19.975 15.199 -8.829 1.00 51.47 233 ALA A C 1
ATOM 1882 O O . ALA A 1 233 ? 19.841 16.153 -9.597 1.00 51.47 233 ALA A O 1
ATOM 1883 N N . PRO A 1 234 ? 21.132 14.997 -8.175 1.00 40.88 234 PRO A N 1
ATOM 1884 C CA . PRO A 1 234 ? 22.275 15.914 -8.260 1.00 40.88 234 PRO A CA 1
ATOM 1885 C C . PRO A 1 234 ? 22.861 16.061 -9.677 1.00 40.88 234 PRO A C 1
ATOM 1887 O O . PRO A 1 234 ? 23.601 17.007 -9.939 1.00 40.88 234 PRO A O 1
ATOM 1890 N N . TYR A 1 235 ? 22.499 15.171 -10.604 1.00 46.00 235 TYR A N 1
ATOM 1891 C CA . TYR A 1 235 ? 22.922 15.196 -12.000 1.00 46.00 235 TYR A CA 1
ATOM 1892 C C . TYR A 1 235 ? 21.739 15.591 -12.894 1.00 46.00 235 TYR A C 1
ATOM 1894 O O . TYR A 1 235 ? 21.077 14.740 -13.485 1.00 46.00 235 TYR A O 1
ATOM 1902 N N . ASN A 1 236 ? 21.463 16.897 -12.983 1.00 43.84 236 ASN A N 1
ATOM 1903 C CA . ASN A 1 236 ? 20.514 17.453 -13.952 1.00 43.84 236 ASN A CA 1
ATOM 1904 C C . ASN A 1 236 ? 21.054 17.223 -15.372 1.00 43.84 236 ASN A C 1
ATOM 1906 O O . ASN A 1 236 ? 21.810 18.032 -15.906 1.00 43.84 236 ASN A O 1
ATOM 1910 N N . THR A 1 237 ? 20.689 16.096 -15.971 1.00 50.72 237 THR A N 1
ATOM 1911 C CA . THR A 1 237 ? 20.850 15.863 -17.405 1.00 50.72 237 THR A CA 1
ATOM 1912 C C . THR A 1 237 ? 19.552 16.273 -18.089 1.00 50.72 237 THR A C 1
ATOM 1914 O O . THR A 1 237 ? 18.463 15.877 -17.671 1.00 50.72 237 THR A O 1
ATOM 1917 N N . GLU A 1 238 ? 19.647 17.123 -19.112 1.00 54.25 238 GLU A N 1
ATOM 1918 C CA . GLU A 1 238 ? 18.500 17.428 -19.965 1.00 54.25 238 GLU A CA 1
ATOM 1919 C C . GLU A 1 238 ? 18.059 16.129 -20.646 1.00 54.25 238 GLU A C 1
ATOM 1921 O O . GLU A 1 238 ? 18.769 15.576 -21.487 1.00 54.25 238 GLU A O 1
ATOM 1926 N N . LEU A 1 239 ? 16.902 15.600 -20.243 1.00 56.25 239 LEU A N 1
ATOM 1927 C CA . LEU A 1 239 ? 16.348 14.406 -20.866 1.00 56.25 239 LEU A CA 1
ATOM 1928 C C . LEU A 1 239 ? 15.994 14.711 -22.330 1.00 56.25 239 LEU A C 1
ATOM 1930 O O . LEU A 1 239 ? 15.400 15.759 -22.611 1.00 56.25 239 LEU A O 1
ATOM 1934 N N . PRO A 1 240 ? 16.281 13.796 -23.272 1.00 57.50 240 PRO A N 1
ATOM 1935 C CA . PRO A 1 240 ? 15.782 13.910 -24.634 1.00 57.50 240 PRO A CA 1
ATOM 1936 C C . PRO A 1 240 ? 14.260 14.105 -24.640 1.00 57.50 240 PRO A C 1
ATOM 1938 O O . PRO A 1 240 ? 13.552 13.441 -23.888 1.00 57.50 240 PRO A O 1
ATOM 1941 N N . ILE A 1 241 ? 13.740 14.935 -25.553 1.00 54.62 241 ILE A N 1
ATOM 1942 C CA . ILE A 1 241 ? 12.304 15.293 -25.685 1.00 54.62 241 ILE A CA 1
ATOM 1943 C C . ILE A 1 241 ? 11.367 14.062 -25.756 1.00 54.62 241 ILE A C 1
ATOM 1945 O O . ILE A 1 241 ? 10.171 14.159 -25.497 1.00 54.62 241 ILE A O 1
ATOM 1949 N N . GLN A 1 242 ? 11.902 12.891 -26.109 1.00 61.72 242 GLN A N 1
ATOM 1950 C CA . GLN A 1 242 ? 11.165 11.631 -26.241 1.00 61.72 242 GLN A CA 1
ATOM 1951 C C . GLN A 1 242 ? 11.025 10.834 -24.929 1.00 61.72 242 GLN A C 1
ATOM 1953 O O . GLN A 1 242 ? 10.256 9.873 -24.900 1.00 61.72 242 GLN A O 1
ATOM 1958 N N . ILE A 1 243 ? 11.749 11.198 -23.862 1.00 65.81 243 ILE A N 1
ATOM 1959 C CA . ILE A 1 243 ? 11.736 10.500 -22.570 1.00 65.81 243 ILE A CA 1
ATOM 1960 C C . ILE A 1 243 ? 10.958 11.336 -21.555 1.00 65.81 243 ILE A C 1
ATOM 1962 O O . ILE A 1 243 ? 11.355 12.443 -21.200 1.00 65.81 243 ILE A O 1
ATOM 1966 N N . GLN A 1 244 ? 9.854 10.787 -21.052 1.00 74.38 244 GLN A N 1
ATOM 1967 C CA . GLN A 1 244 ? 9.119 11.379 -19.939 1.00 74.38 244 GLN A CA 1
ATOM 1968 C C . GLN A 1 244 ? 9.739 10.919 -18.614 1.00 74.38 244 GLN A C 1
ATOM 1970 O O . GLN A 1 244 ? 10.025 9.739 -18.442 1.00 74.38 244 GLN A O 1
ATOM 1975 N N . SER A 1 245 ? 9.915 11.818 -17.647 1.00 74.88 245 SER A N 1
ATOM 1976 C CA . SER A 1 245 ? 10.271 11.444 -16.274 1.00 74.88 245 SER A CA 1
ATOM 1977 C C . SER A 1 245 ? 9.041 11.414 -15.372 1.00 74.88 245 SER A C 1
ATOM 1979 O O . SER A 1 245 ? 8.083 12.168 -15.564 1.00 74.88 245 SER A O 1
ATOM 1981 N N . VAL A 1 246 ? 9.056 10.525 -14.380 1.00 83.75 246 VAL A N 1
ATOM 1982 C CA . VAL A 1 246 ? 8.014 10.437 -13.348 1.00 83.75 246 VAL A CA 1
ATOM 1983 C C . VAL A 1 246 ? 8.628 10.421 -11.957 1.00 83.75 246 VAL A C 1
ATOM 1985 O O . VAL A 1 246 ? 9.836 10.252 -11.791 1.00 83.75 246 VAL A O 1
ATOM 1988 N N . ILE A 1 247 ? 7.783 10.618 -10.949 1.00 86.38 247 ILE A N 1
ATOM 1989 C CA . ILE A 1 247 ? 8.192 10.522 -9.550 1.00 86.38 247 ILE A CA 1
ATOM 1990 C C . ILE A 1 247 ? 8.187 9.059 -9.063 1.00 86.38 247 ILE A C 1
ATOM 1992 O O . ILE A 1 247 ? 7.492 8.228 -9.638 1.00 86.38 247 ILE A O 1
ATOM 1996 N N . ASN A 1 248 ? 8.913 8.725 -7.995 1.00 86.19 248 ASN A N 1
ATOM 1997 C CA . ASN A 1 248 ? 8.928 7.385 -7.389 1.00 86.19 248 ASN A CA 1
ATOM 1998 C C . ASN A 1 248 ? 8.684 7.456 -5.866 1.00 86.19 248 ASN A C 1
ATOM 2000 O O . ASN A 1 248 ? 9.492 8.090 -5.179 1.00 86.19 248 ASN A O 1
ATOM 2004 N N . PRO A 1 249 ? 7.648 6.802 -5.304 1.00 92.38 249 PRO A N 1
ATOM 2005 C CA . PRO A 1 249 ? 6.711 5.870 -5.950 1.00 92.38 249 PRO A CA 1
ATOM 2006 C C . PRO A 1 249 ? 5.542 6.566 -6.662 1.00 92.38 249 PRO A C 1
ATOM 2008 O O . PRO A 1 249 ? 5.182 7.691 -6.318 1.00 92.38 249 PRO A O 1
ATOM 2011 N N . CYS A 1 250 ? 4.944 5.901 -7.659 1.00 92.94 250 CYS A N 1
ATOM 2012 C CA . CYS A 1 250 ? 3.749 6.392 -8.362 1.00 92.94 250 CYS A CA 1
ATOM 2013 C C . CYS A 1 250 ? 2.977 5.283 -9.104 1.00 92.94 250 CYS A C 1
ATOM 2015 O O . CYS A 1 250 ? 3.449 4.156 -9.229 1.00 92.94 250 CYS A O 1
ATOM 2017 N N . ILE A 1 251 ? 1.790 5.612 -9.628 1.00 93.12 251 ILE A N 1
ATOM 2018 C CA . ILE A 1 251 ? 1.075 4.798 -10.625 1.00 93.12 251 ILE A CA 1
ATOM 2019 C C . ILE A 1 251 ? 0.987 5.585 -11.924 1.00 93.12 251 ILE A C 1
ATOM 2021 O O . ILE A 1 251 ? 0.529 6.727 -11.939 1.00 93.12 251 ILE A O 1
ATOM 2025 N N . ILE A 1 252 ? 1.360 4.942 -13.023 1.00 89.69 252 ILE A N 1
ATOM 2026 C CA . ILE A 1 252 ? 1.286 5.499 -14.371 1.00 89.69 252 ILE A CA 1
ATOM 2027 C C . ILE A 1 252 ? 0.417 4.621 -15.268 1.00 89.69 252 ILE A C 1
ATOM 2029 O O . ILE A 1 252 ? 0.117 3.465 -14.958 1.00 89.69 252 ILE A O 1
ATOM 2033 N N . ARG A 1 253 ? 0.022 5.164 -16.419 1.00 84.81 253 ARG A N 1
ATOM 2034 C CA . ARG A 1 253 ? -0.643 4.401 -17.474 1.00 84.81 253 ARG A CA 1
ATOM 2035 C C . ARG A 1 253 ? 0.260 4.349 -18.696 1.00 84.81 253 ARG A C 1
ATOM 2037 O O . ARG A 1 253 ? 0.520 5.386 -19.290 1.00 84.81 253 ARG A O 1
ATOM 2044 N N . LEU A 1 254 ? 0.654 3.146 -19.095 1.00 79.31 254 LEU A N 1
ATOM 2045 C CA . LEU A 1 254 ? 1.431 2.895 -20.303 1.00 79.31 254 LEU A CA 1
ATOM 2046 C C . LEU A 1 254 ? 0.588 2.039 -21.253 1.00 79.31 254 LEU A C 1
ATOM 2048 O O . LEU A 1 254 ? 0.251 0.902 -20.937 1.00 79.31 254 LEU A O 1
ATOM 2052 N N . ASN A 1 255 ? 0.178 2.595 -22.395 1.00 72.19 255 ASN A N 1
ATOM 2053 C CA . ASN A 1 255 ? -0.641 1.898 -23.401 1.00 72.19 255 ASN A CA 1
ATOM 2054 C C . ASN A 1 255 ? -1.910 1.213 -22.848 1.00 72.19 255 ASN A C 1
ATOM 2056 O O . ASN A 1 255 ? -2.290 0.124 -23.270 1.00 72.19 255 ASN A O 1
ATOM 2060 N N . GLY A 1 256 ? -2.580 1.843 -21.880 1.00 76.19 256 GLY A N 1
ATOM 2061 C CA . GLY A 1 256 ? -3.794 1.298 -21.259 1.00 76.19 256 GLY A CA 1
ATOM 2062 C C . GLY A 1 256 ? -3.549 0.315 -20.107 1.00 76.19 256 GLY A C 1
ATOM 2063 O O . GLY A 1 256 ? -4.504 0.019 -19.381 1.00 76.19 256 GLY A O 1
ATOM 2064 N N . ILE A 1 257 ? -2.299 -0.101 -19.886 1.00 82.44 257 ILE A N 1
ATOM 2065 C CA . ILE A 1 257 ? -1.848 -0.886 -18.733 1.00 82.44 257 ILE A CA 1
ATOM 2066 C C . ILE A 1 257 ? -1.522 0.071 -17.584 1.00 82.44 257 ILE A C 1
ATOM 2068 O O . ILE A 1 257 ? -0.822 1.066 -17.772 1.00 82.44 257 ILE A O 1
ATOM 2072 N N . LEU A 1 258 ? -2.057 -0.202 -16.397 1.00 89.81 258 LEU A N 1
ATOM 2073 C CA . LEU A 1 258 ? -1.703 0.510 -15.171 1.00 89.81 258 LEU A CA 1
ATOM 2074 C C . LEU A 1 258 ? -0.444 -0.107 -14.561 1.00 89.81 258 LEU A C 1
ATOM 2076 O O . LEU A 1 258 ? -0.470 -1.261 -14.138 1.00 89.81 258 LEU A O 1
ATOM 2080 N N . VAL A 1 259 ? 0.632 0.669 -14.482 1.00 90.62 259 VAL A N 1
ATOM 2081 C CA . VAL A 1 259 ? 1.906 0.234 -13.901 1.00 90.62 259 VAL A CA 1
ATOM 2082 C C . VAL A 1 259 ? 2.136 1.006 -12.608 1.00 90.62 259 VAL A C 1
ATOM 2084 O O . VAL A 1 259 ? 2.250 2.231 -12.622 1.00 90.62 259 VAL A O 1
ATOM 2087 N N . GLY A 1 260 ? 2.161 0.294 -11.486 1.00 93.62 260 GLY A N 1
ATOM 2088 C CA . GLY A 1 260 ? 2.603 0.822 -10.205 1.00 93.62 260 GLY A CA 1
ATOM 2089 C C . GLY A 1 260 ? 4.115 0.686 -10.075 1.00 93.62 260 GLY A C 1
ATOM 2090 O O . GLY A 1 260 ? 4.701 -0.327 -10.442 1.00 93.62 260 GLY A O 1
ATOM 2091 N N . ILE A 1 261 ? 4.747 1.723 -9.560 1.00 92.44 261 ILE A N 1
ATOM 2092 C CA . ILE A 1 261 ? 6.186 1.829 -9.380 1.00 92.44 261 ILE A CA 1
ATOM 2093 C C . ILE A 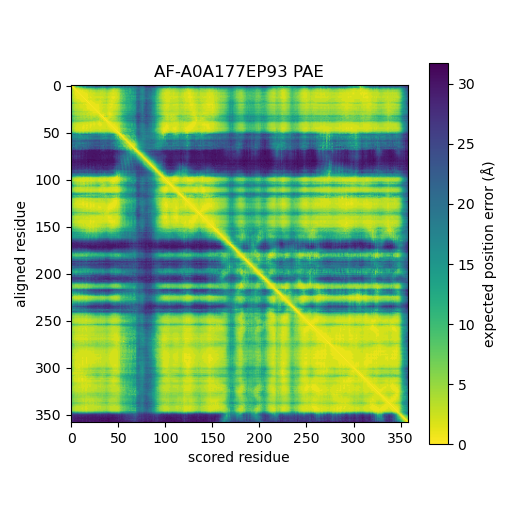1 261 ? 6.421 2.038 -7.892 1.00 92.44 261 ILE A C 1
ATOM 2095 O O . ILE A 1 261 ? 5.909 2.998 -7.309 1.00 92.44 261 ILE A O 1
ATOM 2099 N N . LEU A 1 262 ? 7.178 1.130 -7.287 1.00 92.62 262 LEU A N 1
ATOM 2100 C CA . LEU A 1 262 ? 7.495 1.158 -5.869 1.00 92.62 262 LEU A CA 1
ATOM 2101 C C . LEU A 1 262 ? 8.890 1.709 -5.610 1.00 92.62 262 LEU A C 1
ATOM 2103 O O . LEU A 1 262 ? 9.832 1.515 -6.382 1.00 92.62 262 LEU A O 1
ATOM 2107 N N . ASN A 1 263 ? 9.012 2.349 -4.452 1.00 89.25 263 ASN A N 1
ATOM 2108 C CA . ASN A 1 263 ? 10.281 2.805 -3.932 1.00 89.25 263 ASN A CA 1
ATOM 2109 C C . ASN A 1 263 ? 10.824 1.766 -2.947 1.00 89.25 263 ASN A C 1
ATOM 2111 O O . ASN A 1 263 ? 10.115 1.331 -2.036 1.00 89.25 263 ASN A O 1
ATOM 2115 N N . ILE A 1 264 ? 12.096 1.400 -3.101 1.00 86.12 264 ILE A N 1
ATOM 2116 C CA . ILE A 1 264 ? 12.762 0.417 -2.241 1.00 86.12 264 ILE A CA 1
ATOM 2117 C C . ILE A 1 264 ? 12.751 0.818 -0.761 1.00 86.12 264 ILE A C 1
ATOM 2119 O O . ILE A 1 264 ? 12.649 -0.045 0.110 1.00 86.12 264 ILE A O 1
ATOM 2123 N N . ARG A 1 265 ? 12.748 2.125 -0.459 1.00 85.19 265 ARG A N 1
ATOM 2124 C CA . ARG A 1 265 ? 12.645 2.623 0.918 1.00 85.19 265 ARG A CA 1
ATOM 2125 C C . ARG A 1 265 ? 11.343 2.212 1.578 1.00 85.19 265 ARG A C 1
ATOM 2127 O O . ARG A 1 265 ? 11.368 1.826 2.742 1.00 85.19 265 ARG A O 1
ATOM 2134 N N . THR A 1 266 ? 10.223 2.237 0.857 1.00 90.56 266 THR A N 1
ATOM 2135 C CA . THR A 1 266 ? 8.951 1.776 1.421 1.00 90.56 266 THR A CA 1
ATOM 2136 C C . THR A 1 266 ? 9.061 0.323 1.866 1.00 90.56 266 THR A C 1
ATOM 2138 O O . THR A 1 266 ? 8.690 0.006 2.994 1.00 90.56 266 THR A O 1
ATOM 2141 N N . ILE A 1 267 ? 9.600 -0.545 1.004 1.00 89.88 267 ILE A N 1
ATOM 2142 C CA . ILE A 1 267 ? 9.773 -1.966 1.319 1.00 89.88 267 ILE A CA 1
ATOM 2143 C C . ILE A 1 267 ? 10.639 -2.125 2.561 1.00 89.88 267 ILE A C 1
ATOM 2145 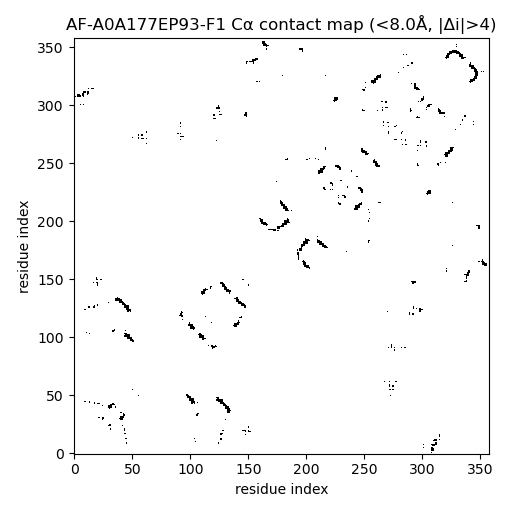O O . ILE A 1 267 ? 10.230 -2.771 3.522 1.00 89.88 267 ILE A O 1
ATOM 2149 N N . TYR A 1 268 ? 11.791 -1.458 2.574 1.00 84.38 268 TYR A N 1
ATOM 2150 C CA . TYR A 1 268 ? 12.722 -1.476 3.692 1.00 84.38 268 TYR A CA 1
ATOM 2151 C C . TYR A 1 268 ? 12.077 -1.070 5.017 1.00 84.38 268 TYR A C 1
ATOM 2153 O O . TYR A 1 268 ? 12.225 -1.772 6.015 1.00 84.38 268 TYR A O 1
ATOM 2161 N N . TYR A 1 269 ? 11.361 0.056 5.047 1.00 85.69 269 TYR A N 1
ATOM 2162 C CA . TYR A 1 269 ? 10.747 0.525 6.282 1.00 85.69 269 TYR A CA 1
ATOM 2163 C C . TYR A 1 269 ? 9.678 -0.451 6.767 1.00 85.69 269 TYR A C 1
ATOM 2165 O O . TYR A 1 269 ? 9.634 -0.737 7.959 1.00 85.69 269 TYR A O 1
ATOM 2173 N N . ILE A 1 270 ? 8.879 -1.037 5.875 1.00 88.50 270 ILE A N 1
ATOM 2174 C CA . ILE A 1 270 ? 7.905 -2.052 6.286 1.00 88.50 270 ILE A CA 1
ATOM 2175 C C . ILE A 1 270 ? 8.624 -3.276 6.859 1.00 88.50 270 ILE A C 1
ATOM 2177 O O . ILE A 1 270 ? 8.300 -3.687 7.969 1.00 88.50 270 ILE A O 1
ATOM 2181 N N . LEU A 1 271 ? 9.658 -3.803 6.196 1.00 86.38 271 LEU A N 1
ATOM 2182 C CA . LEU A 1 271 ? 10.447 -4.923 6.728 1.00 86.38 271 LEU A CA 1
ATOM 2183 C C . LEU A 1 271 ? 11.072 -4.604 8.093 1.00 86.38 271 LEU A C 1
ATOM 2185 O O . LEU A 1 271 ? 10.989 -5.417 9.012 1.00 86.38 271 LEU A O 1
ATOM 2189 N N . LYS A 1 272 ? 11.624 -3.395 8.255 1.00 80.06 272 LYS A N 1
ATOM 2190 C CA . LYS A 1 272 ? 12.198 -2.900 9.512 1.00 80.06 272 LYS A CA 1
ATOM 2191 C C . LYS A 1 272 ? 11.176 -2.918 10.643 1.00 80.06 272 LYS A C 1
ATOM 2193 O O . LYS A 1 272 ? 11.447 -3.475 11.707 1.00 80.06 272 LYS A O 1
ATOM 2198 N N . TYR A 1 273 ? 10.021 -2.292 10.429 1.00 77.12 273 TYR A N 1
ATOM 2199 C CA . TYR A 1 273 ? 8.989 -2.183 11.455 1.00 77.12 273 TYR A CA 1
ATOM 2200 C C . TYR A 1 273 ? 8.311 -3.526 11.726 1.00 77.12 273 TYR A C 1
ATOM 2202 O O . TYR A 1 273 ? 7.968 -3.782 12.873 1.00 77.12 273 TYR A O 1
ATOM 2210 N N . HIS A 1 274 ? 8.246 -4.418 10.733 1.00 78.94 274 HIS A N 1
ATOM 2211 C CA . HIS A 1 274 ? 7.780 -5.798 10.885 1.00 78.94 274 HIS A CA 1
ATOM 2212 C C . HIS A 1 274 ? 8.862 -6.806 11.313 1.00 78.94 274 HIS A C 1
ATOM 2214 O O . HIS A 1 274 ? 8.609 -8.009 11.300 1.00 78.94 274 HIS A O 1
ATOM 2220 N N . ARG A 1 275 ? 10.070 -6.347 11.679 1.00 76.12 275 ARG A N 1
ATOM 2221 C CA . ARG A 1 275 ? 11.206 -7.188 12.118 1.00 76.12 275 ARG A CA 1
ATOM 2222 C C . ARG A 1 275 ? 11.493 -8.378 11.187 1.00 76.12 275 ARG A C 1
ATOM 2224 O O . ARG A 1 275 ? 11.832 -9.467 11.638 1.00 76.12 275 ARG A O 1
ATOM 2231 N N . SER A 1 276 ? 11.327 -8.170 9.887 1.00 78.19 276 SER A N 1
ATOM 2232 C CA . SER A 1 276 ? 11.486 -9.203 8.866 1.00 78.19 276 SER A CA 1
ATOM 2233 C C . SER A 1 276 ? 12.811 -9.027 8.132 1.00 78.19 276 SER A C 1
ATOM 2235 O O . SER A 1 276 ? 13.225 -7.902 7.852 1.00 78.19 276 SER A O 1
ATOM 2237 N N . SER A 1 277 ? 13.475 -10.136 7.809 1.00 80.81 277 SER A N 1
ATOM 2238 C CA . SER A 1 277 ? 14.728 -10.115 7.051 1.00 80.81 277 SER A CA 1
ATOM 2239 C C . SER A 1 277 ? 14.513 -9.692 5.597 1.00 80.81 277 SER A C 1
ATOM 2241 O O . SER A 1 277 ? 13.413 -9.806 5.042 1.00 80.81 277 SER A O 1
ATOM 2243 N N . ILE A 1 278 ? 15.581 -9.235 4.951 1.00 83.62 278 ILE A N 1
ATOM 2244 C CA . ILE A 1 278 ? 15.593 -9.037 3.505 1.00 83.62 278 ILE A CA 1
ATOM 2245 C C . ILE A 1 278 ? 15.558 -10.417 2.837 1.00 83.62 278 ILE A C 1
ATOM 2247 O O . ILE A 1 278 ? 16.413 -11.265 3.077 1.00 83.62 278 ILE A O 1
ATOM 2251 N N . SER A 1 279 ? 14.523 -10.663 2.037 1.00 85.44 279 SER A N 1
ATOM 2252 C CA . SER A 1 279 ? 14.417 -11.841 1.176 1.00 85.44 279 SER A CA 1
ATOM 2253 C C . SER A 1 279 ? 13.421 -11.576 0.053 1.00 85.44 279 SER A C 1
ATOM 2255 O O . SER A 1 279 ? 12.477 -10.797 0.220 1.00 85.44 279 SER A O 1
ATOM 2257 N N . GLU A 1 280 ? 13.572 -12.282 -1.065 1.00 86.81 280 GLU A N 1
ATOM 2258 C CA . GLU A 1 280 ? 12.636 -12.232 -2.193 1.00 86.81 280 GLU A CA 1
ATOM 2259 C C . GLU A 1 280 ? 11.181 -12.506 -1.754 1.00 86.81 280 GLU A C 1
ATOM 2261 O O . GLU A 1 280 ? 10.243 -11.801 -2.134 1.00 86.81 280 GLU A O 1
ATOM 2266 N N . TYR A 1 281 ? 10.988 -13.497 -0.875 1.00 91.44 281 TYR A N 1
ATOM 2267 C CA . TYR A 1 281 ? 9.681 -13.838 -0.311 1.00 91.44 281 TYR A CA 1
ATOM 2268 C C . TYR A 1 281 ? 9.068 -12.674 0.481 1.00 91.44 281 TYR A C 1
ATOM 2270 O O . TYR A 1 281 ? 7.884 -12.353 0.313 1.00 91.44 281 TYR A O 1
ATOM 2278 N N . ASN A 1 282 ? 9.867 -12.015 1.322 1.00 88.75 282 ASN A N 1
ATOM 2279 C CA . ASN A 1 282 ? 9.399 -10.893 2.129 1.00 88.75 282 ASN A CA 1
ATOM 2280 C C . ASN A 1 282 ? 9.103 -9.660 1.268 1.00 88.75 282 ASN A C 1
ATOM 2282 O O . ASN A 1 282 ? 8.145 -8.945 1.553 1.00 88.75 282 ASN A O 1
ATOM 2286 N N . TYR A 1 283 ? 9.832 -9.451 0.168 1.00 91.12 283 TYR A N 1
ATOM 2287 C CA . TYR A 1 283 ? 9.539 -8.384 -0.794 1.00 91.12 283 TYR A CA 1
ATOM 2288 C C . TYR A 1 283 ? 8.155 -8.577 -1.406 1.00 91.12 283 TYR A C 1
ATOM 2290 O O . TYR A 1 283 ? 7.323 -7.673 -1.350 1.00 91.12 283 TYR A O 1
ATOM 2298 N N . TYR A 1 284 ? 7.858 -9.778 -1.908 1.00 94.12 284 TYR A N 1
ATOM 2299 C CA . TYR A 1 284 ? 6.524 -10.086 -2.419 1.00 94.12 284 TYR A CA 1
ATOM 2300 C C . TYR A 1 284 ? 5.431 -9.938 -1.363 1.00 94.12 284 TYR A C 1
ATOM 2302 O O . TYR A 1 284 ? 4.345 -9.453 -1.672 1.00 94.12 284 TYR A O 1
ATOM 2310 N N . THR A 1 285 ? 5.714 -10.338 -0.125 1.00 92.25 285 THR A N 1
ATOM 2311 C CA . THR A 1 285 ? 4.759 -10.224 0.982 1.00 92.25 285 THR A CA 1
ATOM 2312 C C . THR A 1 285 ? 4.448 -8.762 1.297 1.00 92.25 285 THR A C 1
ATOM 2314 O O . THR A 1 285 ? 3.280 -8.395 1.393 1.00 92.25 285 THR A O 1
ATOM 2317 N N . VAL A 1 286 ? 5.463 -7.897 1.375 1.00 94.25 286 VAL A N 1
ATOM 2318 C CA . VAL A 1 286 ? 5.254 -6.455 1.566 1.00 94.25 286 VAL A CA 1
ATOM 2319 C C . VAL A 1 286 ? 4.488 -5.847 0.397 1.00 94.25 286 VAL A C 1
ATOM 2321 O O . VAL A 1 286 ? 3.564 -5.068 0.607 1.00 94.25 286 VAL A O 1
ATOM 2324 N N . ILE A 1 287 ? 4.815 -6.222 -0.837 1.00 96.50 287 ILE A N 1
ATOM 2325 C CA . ILE A 1 287 ? 4.104 -5.723 -2.016 1.00 96.50 287 ILE A CA 1
ATOM 2326 C C . ILE A 1 287 ? 2.621 -6.140 -1.992 1.00 96.50 287 ILE A C 1
ATOM 2328 O O . ILE A 1 287 ? 1.760 -5.320 -2.309 1.00 96.50 287 ILE A O 1
ATOM 2332 N N . ASP A 1 288 ? 2.302 -7.365 -1.558 1.00 94.69 288 ASP A N 1
ATOM 2333 C CA . ASP A 1 288 ? 0.915 -7.812 -1.346 1.00 94.69 288 ASP A CA 1
ATOM 2334 C C . ASP A 1 288 ? 0.206 -6.968 -0.269 1.00 94.69 288 ASP A C 1
ATOM 2336 O O . ASP A 1 288 ? -0.928 -6.537 -0.478 1.00 94.69 288 ASP A O 1
ATOM 2340 N N . ILE A 1 289 ? 0.884 -6.636 0.841 1.00 93.69 289 ILE A N 1
ATOM 2341 C CA . ILE A 1 289 ? 0.362 -5.721 1.877 1.00 93.69 289 ILE A CA 1
ATOM 2342 C C . ILE A 1 289 ? 0.034 -4.346 1.281 1.00 93.69 289 ILE A C 1
ATOM 2344 O O . ILE A 1 289 ? -1.054 -3.817 1.514 1.00 93.69 289 ILE A O 1
ATOM 2348 N N . LEU A 1 290 ? 0.948 -3.765 0.500 1.00 96.69 290 LEU A N 1
ATOM 2349 C CA . LEU A 1 290 ? 0.754 -2.458 -0.138 1.00 96.69 290 LEU A CA 1
ATOM 2350 C C . LEU A 1 290 ? -0.448 -2.474 -1.092 1.00 96.69 290 LEU A C 1
ATOM 2352 O O . LEU A 1 290 ? -1.302 -1.587 -1.030 1.00 96.69 290 LEU A O 1
ATOM 2356 N N . LEU A 1 291 ? -0.544 -3.505 -1.942 1.00 96.00 291 LEU A N 1
ATOM 2357 C CA . LEU A 1 291 ? -1.650 -3.703 -2.885 1.00 96.00 291 LEU A CA 1
ATOM 2358 C C . LEU A 1 291 ? -2.998 -3.812 -2.168 1.00 96.00 291 LEU A C 1
ATOM 2360 O O . LEU A 1 291 ? -3.960 -3.150 -2.560 1.00 96.00 291 LEU A O 1
ATOM 2364 N N . ARG A 1 292 ? -3.063 -4.599 -1.093 1.00 94.12 292 ARG A N 1
ATOM 2365 C CA . ARG A 1 292 ? -4.290 -4.814 -0.312 1.00 94.12 292 ARG A CA 1
ATOM 2366 C C . ARG A 1 292 ? -4.751 -3.577 0.439 1.00 94.12 292 ARG A C 1
ATOM 2368 O O . ARG A 1 292 ? -5.949 -3.324 0.536 1.00 94.12 292 ARG A O 1
ATOM 2375 N N . ASN A 1 293 ? -3.812 -2.769 0.908 1.00 94.75 293 ASN A N 1
ATOM 2376 C CA . ASN A 1 293 ? -4.117 -1.492 1.544 1.00 94.75 293 ASN A CA 1
ATOM 2377 C C . ASN A 1 293 ? -4.273 -0.338 0.545 1.00 94.75 293 ASN A C 1
ATOM 2379 O O . ASN A 1 293 ? -4.460 0.801 0.967 1.00 94.75 293 ASN A O 1
ATOM 2383 N N . MET A 1 294 ? -4.197 -0.605 -0.767 1.00 95.75 294 MET A N 1
ATOM 2384 C CA . MET A 1 294 ? -4.297 0.410 -1.820 1.00 95.75 294 MET A CA 1
ATOM 2385 C C . MET A 1 294 ? -3.394 1.625 -1.554 1.00 95.75 294 MET A C 1
ATOM 2387 O O . MET A 1 294 ? -3.796 2.769 -1.767 1.00 95.75 294 MET A O 1
ATOM 2391 N N . HIS A 1 295 ? -2.173 1.392 -1.066 1.00 96.81 295 HIS A N 1
ATOM 2392 C CA . HIS A 1 295 ? -1.257 2.457 -0.671 1.00 96.81 295 HIS A CA 1
ATOM 2393 C C . HIS A 1 295 ? 0.196 2.093 -0.989 1.00 96.81 295 HIS A C 1
ATOM 2395 O O . HIS A 1 295 ? 0.679 1.055 -0.553 1.00 96.81 295 HIS A O 1
ATOM 2401 N N . LEU A 1 296 ? 0.909 2.944 -1.732 1.00 96.88 296 LEU A N 1
ATOM 2402 C CA . LEU A 1 296 ? 2.285 2.677 -2.170 1.00 96.88 296 LEU A CA 1
ATOM 2403 C C . LEU A 1 296 ? 3.342 2.956 -1.099 1.00 96.88 296 LEU A C 1
ATOM 2405 O O . LEU A 1 296 ? 4.443 2.448 -1.242 1.00 96.88 296 LEU A O 1
ATOM 2409 N N . SER A 1 297 ? 3.049 3.764 -0.070 1.00 96.12 297 SER A N 1
ATOM 2410 C CA . SER A 1 297 ? 3.967 4.028 1.059 1.00 96.12 297 SER A CA 1
ATOM 2411 C C . SER A 1 297 ? 3.249 4.424 2.366 1.00 96.12 297 SER A C 1
ATOM 2413 O O . SER A 1 297 ? 3.275 5.590 2.754 1.00 96.12 297 SER A O 1
ATOM 2415 N N . PRO A 1 298 ? 2.535 3.498 3.035 1.00 94.94 298 PRO A N 1
ATOM 2416 C CA . PRO A 1 298 ? 1.637 3.828 4.157 1.00 94.94 298 PRO A CA 1
ATOM 2417 C C . PRO A 1 298 ? 2.364 4.384 5.387 1.00 94.94 298 PRO A C 1
ATOM 2419 O O . PRO A 1 298 ? 1.851 5.274 6.058 1.00 94.94 298 PRO A O 1
ATOM 2422 N N . LEU A 1 299 ? 3.611 3.957 5.597 1.00 92.44 299 LEU A N 1
ATOM 2423 C CA . LEU A 1 299 ? 4.491 4.453 6.657 1.00 92.44 299 LEU A CA 1
ATOM 2424 C C . LEU A 1 299 ? 4.924 5.916 6.478 1.00 92.44 299 LEU A C 1
ATOM 2426 O O . LEU A 1 299 ? 5.556 6.485 7.368 1.00 92.44 299 LEU A O 1
ATOM 2430 N N . SER A 1 300 ? 4.658 6.531 5.327 1.00 92.38 300 SER A N 1
ATOM 2431 C CA . SER A 1 300 ? 4.910 7.954 5.123 1.00 92.38 300 SER A CA 1
ATOM 2432 C C . SER A 1 300 ? 3.802 8.795 5.758 1.00 92.38 300 SER A C 1
ATOM 2434 O O . SER A 1 300 ? 2.645 8.410 5.659 1.00 92.38 300 SER A O 1
ATOM 2436 N N . PRO A 1 301 ? 4.090 9.961 6.356 1.00 88.88 301 PRO A N 1
ATOM 2437 C CA . PRO A 1 301 ? 5.406 10.568 6.551 1.00 88.88 301 PRO A CA 1
ATOM 2438 C C . PRO A 1 301 ? 6.186 10.077 7.775 1.00 88.88 301 PRO A C 1
ATOM 2440 O O . PRO A 1 301 ? 7.380 10.353 7.853 1.00 88.88 301 PRO A O 1
ATOM 2443 N N . TYR A 1 302 ? 5.536 9.410 8.730 1.00 83.00 302 TYR A N 1
ATOM 2444 C CA . TYR A 1 302 ? 6.084 9.215 10.077 1.00 83.00 302 TYR A CA 1
ATOM 2445 C C . TYR A 1 302 ? 7.345 8.347 10.107 1.00 83.00 302 TYR A C 1
ATOM 2447 O O . TYR A 1 302 ? 8.386 8.749 10.623 1.00 83.00 302 TYR A O 1
ATOM 2455 N N . SER A 1 303 ? 7.243 7.162 9.517 1.00 82.75 303 SER A N 1
ATOM 2456 C CA . SER A 1 303 ? 8.252 6.109 9.572 1.00 82.75 303 SER A CA 1
ATOM 2457 C C . SER A 1 303 ? 9.080 6.045 8.286 1.00 82.75 303 SER A C 1
ATOM 2459 O O . SER A 1 303 ? 10.268 5.745 8.344 1.00 82.75 303 SER A O 1
ATOM 2461 N N . CYS A 1 304 ? 8.480 6.371 7.135 1.00 86.31 304 CYS A N 1
ATOM 2462 C CA . CYS A 1 304 ? 9.147 6.489 5.836 1.00 86.31 304 CYS A CA 1
ATOM 2463 C C . CYS A 1 304 ? 9.099 7.952 5.359 1.00 86.31 304 CYS A C 1
ATOM 2465 O O . CYS A 1 304 ? 8.069 8.373 4.819 1.00 86.31 304 CYS A O 1
ATOM 2467 N N . PRO A 1 305 ? 10.172 8.744 5.536 1.00 84.69 305 PRO A N 1
ATOM 2468 C CA . PRO A 1 305 ? 10.114 10.185 5.306 1.00 84.69 305 PRO A CA 1
ATOM 2469 C C . PRO A 1 305 ? 9.715 10.562 3.886 1.00 84.69 305 PRO A C 1
ATOM 2471 O O . PRO A 1 305 ? 10.253 10.048 2.905 1.00 84.69 305 PRO A O 1
ATOM 2474 N N . THR A 1 306 ? 8.773 11.495 3.793 1.00 89.12 306 THR A N 1
ATOM 2475 C CA . THR A 1 306 ? 8.268 12.040 2.533 1.00 89.12 306 THR A CA 1
ATOM 2476 C C . THR A 1 306 ? 8.258 13.557 2.586 1.00 89.12 306 THR A C 1
ATOM 2478 O O . THR A 1 306 ? 8.180 14.138 3.664 1.00 89.12 306 THR A O 1
ATOM 2481 N N . LEU A 1 307 ? 8.293 14.208 1.428 1.00 87.12 307 LEU A N 1
ATOM 2482 C CA . LEU A 1 307 ? 8.084 15.643 1.325 1.00 87.12 307 LEU A CA 1
ATOM 2483 C C . LEU A 1 307 ? 6.676 16.007 1.826 1.00 87.12 307 LEU A C 1
ATOM 2485 O O . LEU A 1 307 ? 5.715 15.310 1.486 1.00 87.12 307 LEU A O 1
ATOM 2489 N N . PRO A 1 308 ? 6.526 17.093 2.607 1.00 86.88 308 PRO A N 1
ATOM 2490 C CA . PRO A 1 308 ? 5.215 17.554 3.037 1.00 86.88 308 PRO A CA 1
ATOM 2491 C C . PRO A 1 308 ? 4.413 18.062 1.829 1.00 86.88 308 PRO A C 1
ATOM 2493 O O . PRO A 1 308 ? 4.908 18.841 1.009 1.00 86.88 308 PRO A O 1
ATOM 2496 N N . GLY A 1 309 ? 3.160 17.628 1.730 1.00 86.62 309 GLY A N 1
ATOM 2497 C CA . GLY A 1 309 ? 2.249 17.925 0.624 1.00 86.62 309 GLY A CA 1
ATOM 2498 C C . GLY A 1 309 ? 0.843 18.256 1.119 1.00 86.62 309 GLY A C 1
ATOM 2499 O O . GLY A 1 309 ? 0.555 18.089 2.299 1.00 86.62 309 GLY A O 1
ATOM 2500 N N . GLU A 1 310 ? -0.019 18.744 0.218 1.00 88.69 310 GLU A N 1
ATOM 2501 C CA . GLU A 1 310 ? -1.460 18.856 0.530 1.00 88.69 310 GLU A CA 1
ATOM 2502 C C . GLU A 1 310 ? -2.153 17.502 0.417 1.00 88.69 310 GLU A C 1
ATOM 2504 O O . GLU A 1 310 ? -3.061 17.204 1.183 1.00 88.69 310 GLU A O 1
ATOM 2509 N N . ASP A 1 311 ? -1.703 16.694 -0.542 1.00 90.94 311 ASP A N 1
ATOM 2510 C CA . ASP A 1 311 ? -2.319 15.428 -0.891 1.00 90.94 311 ASP A CA 1
ATOM 2511 C C . ASP A 1 311 ? -1.371 14.264 -0.657 1.00 90.94 311 ASP A C 1
ATOM 2513 O O . ASP A 1 311 ? -0.153 14.379 -0.843 1.00 90.94 311 ASP A O 1
ATOM 2517 N N . ASP A 1 312 ? -1.952 13.120 -0.310 1.00 93.62 312 ASP A N 1
ATOM 2518 C CA . ASP A 1 312 ? -1.218 11.867 -0.290 1.00 93.62 312 ASP A CA 1
ATOM 2519 C C . ASP A 1 312 ? -1.069 11.314 -1.715 1.00 93.62 312 ASP A C 1
ATOM 2521 O O . ASP A 1 312 ? -1.999 10.758 -2.306 1.00 93.62 312 ASP A O 1
ATOM 2525 N N . LEU A 1 313 ? 0.133 11.469 -2.270 1.00 91.62 313 LEU A N 1
ATOM 2526 C CA . LEU A 1 313 ? 0.487 11.008 -3.615 1.00 91.62 313 LEU A CA 1
ATOM 2527 C C . LEU A 1 313 ? 0.619 9.480 -3.718 1.00 91.62 313 LEU A C 1
ATOM 2529 O O . LEU A 1 313 ? 0.744 8.949 -4.822 1.00 91.62 313 LEU A O 1
ATOM 2533 N N . PHE A 1 314 ? 0.619 8.772 -2.589 1.00 95.62 314 PHE A N 1
ATOM 2534 C CA . PHE A 1 314 ? 0.869 7.336 -2.520 1.00 95.62 314 PHE A CA 1
ATOM 2535 C C . PHE A 1 314 ? -0.415 6.514 -2.415 1.00 95.62 314 PHE A C 1
ATOM 2537 O O . PHE A 1 314 ? -0.371 5.295 -2.598 1.00 95.62 314 PHE A O 1
ATOM 2544 N N . CYS A 1 315 ? -1.558 7.156 -2.165 1.00 94.88 315 CYS A N 1
ATOM 2545 C CA . CYS A 1 315 ? -2.860 6.505 -2.213 1.00 94.88 315 CYS A CA 1
ATOM 2546 C C . CYS A 1 315 ? -3.172 6.010 -3.632 1.00 94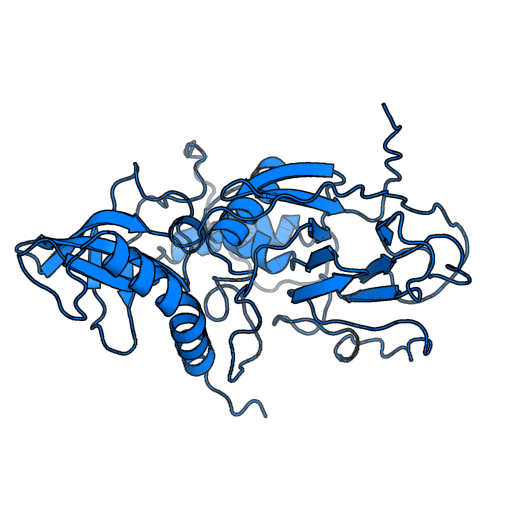.88 315 CYS A C 1
ATOM 2548 O O . CYS A 1 315 ? -3.236 6.779 -4.596 1.00 94.88 315 CYS A O 1
ATOM 2550 N N . MET A 1 316 ? -3.419 4.709 -3.769 1.00 94.31 316 MET A N 1
ATOM 2551 C CA . MET A 1 316 ? -3.828 4.119 -5.035 1.00 94.31 316 MET A CA 1
ATOM 2552 C C . MET A 1 316 ? -5.318 4.364 -5.253 1.00 94.31 316 MET A C 1
ATOM 2554 O O . MET A 1 316 ? -6.149 3.935 -4.463 1.00 94.31 316 MET A O 1
ATOM 2558 N N . ARG A 1 317 ? -5.680 4.991 -6.375 1.00 89.75 317 ARG A N 1
ATOM 2559 C CA . ARG A 1 317 ? -7.091 5.108 -6.795 1.00 89.75 317 ARG A CA 1
ATOM 2560 C C . ARG A 1 317 ? -7.602 3.866 -7.524 1.00 89.75 317 ARG A C 1
ATOM 2562 O O . ARG A 1 317 ? -8.792 3.724 -7.786 1.00 89.75 317 ARG A O 1
ATOM 2569 N N . SER A 1 318 ? -6.698 2.990 -7.942 1.00 90.50 318 SER A N 1
ATOM 2570 C CA . SER A 1 318 ? -7.005 1.755 -8.656 1.00 90.50 318 SER A CA 1
ATOM 2571 C C . SER A 1 318 ? -5.874 0.764 -8.437 1.00 90.50 318 SER A C 1
ATOM 2573 O O . SER A 1 318 ? -4.711 1.162 -8.401 1.00 90.50 318 SER A O 1
ATOM 2575 N N . ILE A 1 319 ? -6.210 -0.522 -8.343 1.00 93.44 319 ILE A N 1
ATOM 2576 C CA . ILE A 1 319 ? -5.212 -1.592 -8.299 1.00 93.44 319 ILE A CA 1
ATOM 2577 C C . ILE A 1 319 ? -4.461 -1.610 -9.638 1.00 93.44 319 ILE A C 1
ATOM 2579 O O . ILE A 1 319 ? -5.121 -1.703 -10.686 1.00 93.44 319 ILE A O 1
ATOM 2583 N N . PRO A 1 320 ? -3.121 -1.509 -9.651 1.00 94.38 320 PRO A N 1
ATOM 2584 C CA . PRO A 1 320 ? -2.358 -1.570 -10.887 1.00 94.38 320 PRO A CA 1
ATOM 2585 C C . PRO A 1 320 ? -2.499 -2.948 -11.540 1.00 94.38 320 PRO A C 1
ATOM 2587 O O . PRO A 1 320 ? -2.902 -3.924 -10.916 1.00 94.38 320 PRO A O 1
ATOM 2590 N N . ASP A 1 321 ? -2.233 -3.018 -12.834 1.00 90.81 321 ASP A N 1
ATOM 2591 C CA . ASP A 1 321 ? -2.139 -4.289 -13.546 1.00 90.81 321 ASP A CA 1
ATOM 2592 C C . ASP A 1 321 ? -0.785 -4.965 -13.272 1.00 90.81 321 ASP A C 1
ATOM 2594 O O . ASP A 1 321 ? -0.675 -6.186 -13.182 1.00 90.81 321 ASP A O 1
ATOM 2598 N N . ILE A 1 322 ? 0.252 -4.140 -13.121 1.00 91.56 322 ILE A N 1
ATOM 2599 C CA . ILE A 1 322 ? 1.633 -4.556 -12.913 1.00 91.56 322 ILE A CA 1
ATOM 2600 C C . ILE A 1 322 ? 2.242 -3.669 -11.836 1.00 91.56 322 ILE A C 1
ATOM 2602 O O . ILE A 1 322 ? 2.027 -2.459 -11.865 1.00 91.56 322 ILE A O 1
ATOM 2606 N N . ILE A 1 323 ? 3.026 -4.232 -10.921 1.00 94.56 323 ILE A N 1
ATOM 2607 C CA . ILE A 1 323 ? 3.812 -3.457 -9.963 1.00 94.56 323 ILE A CA 1
ATOM 2608 C C . ILE A 1 323 ? 5.301 -3.780 -10.116 1.00 94.56 323 ILE A C 1
ATOM 2610 O O . ILE A 1 323 ? 5.679 -4.941 -10.261 1.00 94.56 323 ILE A O 1
ATOM 2614 N N . VAL A 1 324 ? 6.135 -2.746 -10.125 1.00 91.00 324 VAL A N 1
ATOM 2615 C CA . VAL A 1 324 ? 7.572 -2.836 -10.402 1.00 91.00 324 VAL A CA 1
ATOM 2616 C C . VAL A 1 324 ? 8.361 -2.292 -9.223 1.00 91.00 324 VAL A C 1
ATOM 2618 O O . VAL A 1 324 ? 8.055 -1.211 -8.718 1.00 91.00 324 VAL A O 1
ATOM 2621 N N . LEU A 1 325 ? 9.412 -3.010 -8.835 1.00 89.38 325 LEU A N 1
ATOM 2622 C CA . LEU A 1 325 ? 10.376 -2.591 -7.828 1.00 89.38 325 LEU A CA 1
ATOM 2623 C C . LEU A 1 325 ? 11.807 -2.837 -8.321 1.00 89.38 325 LEU A C 1
ATOM 2625 O O . LEU A 1 325 ? 12.147 -3.972 -8.651 1.00 89.38 325 LEU A O 1
ATOM 2629 N N . LYS A 1 326 ? 12.652 -1.794 -8.308 1.00 83.31 326 LYS A N 1
ATOM 2630 C CA . LYS A 1 326 ? 14.108 -1.960 -8.451 1.00 83.31 326 LYS A CA 1
ATOM 2631 C C . LYS A 1 326 ? 14.680 -2.506 -7.141 1.00 83.31 326 LYS A C 1
ATOM 2633 O O . LYS A 1 326 ? 14.482 -1.880 -6.098 1.00 83.31 326 LYS A O 1
ATOM 2638 N N . CYS A 1 327 ? 15.366 -3.641 -7.182 1.00 80.38 327 CYS A N 1
ATOM 2639 C CA . CYS A 1 327 ? 15.996 -4.276 -6.023 1.00 80.38 327 CYS A CA 1
ATOM 2640 C C . CYS A 1 327 ? 17.085 -5.272 -6.443 1.00 80.38 327 CYS A C 1
ATOM 2642 O O . CYS A 1 327 ? 17.357 -5.417 -7.623 1.00 80.38 327 CYS A O 1
ATOM 2644 N N . GLU A 1 328 ? 17.673 -5.992 -5.487 1.00 77.56 328 GLU A N 1
ATOM 2645 C CA . GLU A 1 328 ? 18.704 -7.011 -5.743 1.00 77.56 328 GLU A CA 1
ATOM 2646 C C . GLU A 1 328 ? 18.193 -8.274 -6.469 1.00 77.56 328 GLU A C 1
ATOM 2648 O O . GLU A 1 328 ? 18.988 -9.023 -7.037 1.00 77.56 328 GLU A O 1
ATOM 2653 N N . TYR A 1 329 ? 16.876 -8.509 -6.486 1.00 82.12 329 TYR A N 1
ATOM 2654 C CA . TYR A 1 329 ? 16.255 -9.690 -7.095 1.00 82.12 329 TYR A CA 1
ATOM 2655 C C . TYR A 1 329 ? 15.785 -9.438 -8.530 1.00 82.12 329 TYR A C 1
ATOM 2657 O O . TYR A 1 329 ? 15.350 -8.338 -8.869 1.00 82.12 329 TYR A O 1
ATOM 2665 N N . ASN A 1 330 ? 15.794 -10.501 -9.338 1.00 80.88 330 ASN A N 1
ATOM 2666 C CA . ASN A 1 330 ? 15.242 -10.539 -10.690 1.00 80.88 330 ASN A CA 1
ATOM 2667 C C . ASN A 1 330 ? 14.206 -11.656 -10.799 1.00 80.88 330 ASN A C 1
ATOM 2669 O O . ASN A 1 330 ? 14.541 -12.813 -11.057 1.00 80.88 330 ASN A O 1
ATOM 2673 N N . SER A 1 331 ? 12.939 -11.321 -10.582 1.00 85.25 331 SER A N 1
ATOM 2674 C CA . SER A 1 331 ? 11.880 -12.324 -10.536 1.00 85.25 331 SER A CA 1
ATOM 2675 C C . SER A 1 331 ? 10.488 -11.745 -10.748 1.00 85.25 331 SER A C 1
ATOM 2677 O O . SER A 1 331 ? 10.235 -10.546 -10.603 1.00 85.25 331 SER A O 1
ATOM 2679 N N . LYS A 1 332 ? 9.550 -12.630 -11.099 1.00 88.00 332 LYS A N 1
ATOM 2680 C CA . LYS A 1 332 ? 8.140 -12.290 -11.281 1.00 88.00 332 LYS A CA 1
ATOM 2681 C C . LYS A 1 332 ? 7.242 -13.196 -10.451 1.00 88.00 332 LYS A C 1
ATOM 2683 O O . LYS A 1 332 ? 7.478 -14.400 -10.361 1.00 88.00 332 LYS A O 1
ATOM 2688 N N . LYS A 1 333 ? 6.164 -12.625 -9.922 1.00 90.50 333 LYS A N 1
ATOM 2689 C CA . LYS A 1 333 ? 5.121 -13.364 -9.207 1.00 90.50 333 LYS A CA 1
ATOM 2690 C C . LYS A 1 333 ? 3.761 -12.757 -9.489 1.00 90.50 333 LYS A C 1
ATOM 2692 O O . LYS A 1 333 ? 3.628 -11.542 -9.569 1.00 90.50 333 LYS A O 1
ATOM 2697 N N . GLU A 1 334 ? 2.748 -13.598 -9.599 1.00 91.88 334 GLU A N 1
ATOM 2698 C CA . GLU A 1 334 ? 1.363 -13.158 -9.723 1.00 91.88 334 GLU A CA 1
ATOM 2699 C C . GLU A 1 334 ? 0.654 -13.234 -8.372 1.00 91.88 334 GLU A C 1
ATOM 2701 O O . GLU A 1 334 ? 0.845 -14.174 -7.596 1.00 91.88 334 GLU A O 1
ATOM 2706 N N . VAL A 1 335 ? -0.182 -12.238 -8.093 1.00 92.44 335 VAL A N 1
ATOM 2707 C CA . VAL A 1 335 ? -1.069 -12.207 -6.924 1.00 92.44 335 VAL A CA 1
ATOM 2708 C C . VAL A 1 335 ? -2.482 -11.848 -7.357 1.00 92.44 335 VAL A C 1
ATOM 2710 O O . VAL A 1 335 ? -2.690 -10.985 -8.207 1.00 92.44 335 VAL A O 1
ATOM 2713 N N . ASN A 1 336 ? -3.467 -12.523 -6.767 1.00 91.44 336 ASN A N 1
ATOM 2714 C CA . ASN A 1 336 ? -4.878 -12.283 -7.044 1.00 91.44 336 ASN A CA 1
ATOM 2715 C C . ASN A 1 336 ? -5.478 -11.354 -5.981 1.00 91.44 336 ASN A C 1
ATOM 2717 O O . ASN A 1 336 ? -5.499 -11.690 -4.793 1.00 91.44 336 ASN A O 1
ATOM 2721 N N . ILE A 1 337 ? -5.979 -10.202 -6.428 1.00 90.81 337 ILE A N 1
ATOM 2722 C CA . ILE A 1 337 ? -6.683 -9.209 -5.618 1.00 90.81 337 ILE A CA 1
ATOM 2723 C C . ILE A 1 337 ? -8.099 -9.066 -6.183 1.00 90.81 337 ILE A C 1
ATOM 2725 O O . ILE A 1 337 ? -8.300 -8.515 -7.265 1.00 90.81 337 ILE A O 1
ATOM 2729 N N . ASN A 1 338 ? -9.092 -9.588 -5.462 1.00 87.69 338 ASN A N 1
ATOM 2730 C CA . ASN A 1 338 ? -10.516 -9.533 -5.822 1.00 87.69 338 ASN A CA 1
ATOM 2731 C C . ASN A 1 338 ? -10.840 -9.952 -7.264 1.00 87.69 338 ASN A C 1
ATOM 2733 O O . ASN A 1 338 ? -11.645 -9.319 -7.954 1.00 87.69 338 ASN A O 1
ATOM 2737 N N . GLY A 1 339 ? -10.221 -11.041 -7.721 1.00 86.88 339 GLY A N 1
ATOM 2738 C CA . GLY A 1 339 ? -10.433 -11.600 -9.055 1.00 86.88 339 GLY A CA 1
ATOM 2739 C C . GLY A 1 339 ? -9.558 -10.979 -10.143 1.00 86.88 339 GLY A C 1
ATOM 2740 O O . GLY A 1 339 ? -9.529 -11.513 -11.250 1.00 86.88 339 GLY A O 1
ATOM 2741 N N . LYS A 1 340 ? -8.815 -9.908 -9.840 1.00 90.25 340 LYS A N 1
ATOM 2742 C CA . LYS A 1 340 ? -7.806 -9.338 -10.733 1.00 90.25 340 LYS A CA 1
ATOM 2743 C C . LYS A 1 340 ? -6.433 -9.920 -10.417 1.00 90.25 340 LYS A C 1
ATOM 2745 O O . LYS A 1 340 ? -5.987 -9.880 -9.272 1.00 90.25 340 LYS A O 1
ATOM 2750 N N . VAL A 1 341 ? -5.752 -10.413 -11.445 1.00 91.50 341 VAL A N 1
ATOM 2751 C CA . VAL A 1 341 ? -4.352 -10.826 -11.349 1.00 91.50 341 VAL A CA 1
ATOM 2752 C C . VAL A 1 341 ? -3.466 -9.593 -11.507 1.00 91.50 341 VAL A C 1
ATOM 2754 O O . VAL A 1 341 ? -3.607 -8.838 -12.468 1.00 91.50 341 VAL A O 1
ATOM 2757 N N . VAL A 1 342 ? -2.572 -9.378 -10.546 1.00 93.75 342 VAL A N 1
ATOM 2758 C CA . VAL A 1 342 ? -1.539 -8.340 -10.585 1.00 93.75 342 VAL A CA 1
ATOM 2759 C C . VAL A 1 342 ? -0.184 -9.019 -10.730 1.00 93.75 342 VAL A C 1
ATOM 2761 O O . VAL A 1 342 ? 0.142 -9.927 -9.962 1.00 93.75 342 VAL A O 1
ATOM 2764 N N . ILE A 1 343 ? 0.609 -8.572 -11.702 1.00 92.12 343 ILE A N 1
ATOM 2765 C CA . ILE A 1 343 ? 1.964 -9.086 -11.932 1.00 92.12 343 ILE A CA 1
ATOM 2766 C C . ILE A 1 343 ? 2.948 -8.238 -11.123 1.00 92.12 343 ILE A C 1
ATOM 2768 O O . ILE A 1 343 ? 3.070 -7.037 -11.353 1.00 92.12 343 ILE A O 1
ATOM 2772 N N . ILE A 1 344 ? 3.669 -8.854 -10.191 1.00 93.88 344 ILE A N 1
ATOM 2773 C CA . ILE A 1 344 ? 4.758 -8.226 -9.444 1.00 93.88 344 ILE A CA 1
ATOM 2774 C C . ILE A 1 344 ? 6.084 -8.537 -10.122 1.00 93.88 344 ILE A C 1
ATOM 2776 O O . ILE A 1 344 ? 6.376 -9.695 -10.420 1.00 93.88 344 ILE A O 1
ATOM 2780 N N . ILE A 1 345 ? 6.889 -7.498 -10.317 1.00 89.12 345 ILE A N 1
ATOM 2781 C CA . ILE A 1 345 ? 8.198 -7.544 -10.957 1.00 89.12 345 ILE A CA 1
ATOM 2782 C C . ILE A 1 345 ? 9.234 -6.985 -9.991 1.00 89.12 345 ILE A C 1
ATOM 2784 O O . ILE A 1 345 ? 9.174 -5.812 -9.617 1.00 89.12 345 ILE A O 1
ATOM 2788 N N . LEU A 1 346 ? 10.196 -7.827 -9.640 1.00 87.75 346 LEU A N 1
ATOM 2789 C CA . LEU A 1 346 ? 11.436 -7.451 -8.978 1.00 87.75 346 LEU A CA 1
ATOM 2790 C C . LEU A 1 346 ? 12.520 -7.380 -10.053 1.00 87.75 346 LEU A C 1
ATOM 2792 O O . LEU A 1 346 ? 12.646 -8.329 -10.831 1.00 87.75 346 LEU A O 1
ATOM 2796 N N . ILE A 1 347 ? 13.233 -6.256 -10.145 1.00 81.69 347 ILE A N 1
ATOM 2797 C CA . ILE A 1 347 ? 14.241 -6.050 -11.189 1.00 81.69 347 ILE A CA 1
ATOM 2798 C C . ILE A 1 347 ? 15.559 -5.486 -10.647 1.00 81.69 347 ILE A C 1
ATOM 2800 O O . ILE A 1 347 ? 15.561 -4.507 -9.902 1.00 81.69 347 ILE A O 1
ATOM 2804 N N . ASN A 1 348 ? 16.668 -6.075 -11.091 1.00 75.00 348 ASN A N 1
ATOM 2805 C CA . ASN A 1 348 ? 18.050 -5.663 -10.857 1.00 75.00 348 ASN A CA 1
ATOM 2806 C C . ASN A 1 348 ? 18.771 -5.397 -12.198 1.00 75.00 348 ASN A C 1
ATOM 2808 O O . ASN A 1 348 ? 18.354 -5.878 -13.256 1.00 75.00 348 ASN A O 1
ATOM 2812 N N . GLU A 1 349 ? 19.876 -4.658 -12.143 1.00 59.97 349 GLU A N 1
ATOM 2813 C CA . GLU A 1 349 ? 20.754 -4.294 -13.262 1.00 59.97 349 GLU A CA 1
ATOM 2814 C C . GLU A 1 349 ? 21.416 -5.522 -13.926 1.00 59.97 349 GLU A C 1
ATOM 2816 O O . GLU A 1 349 ? 21.608 -5.535 -15.139 1.00 59.97 349 GLU A O 1
ATOM 2821 N N . ASP A 1 350 ? 21.650 -6.605 -13.176 1.00 46.94 350 ASP A N 1
ATOM 2822 C CA . ASP A 1 350 ? 22.630 -7.634 -13.560 1.00 46.94 350 ASP A CA 1
ATOM 2823 C C . ASP A 1 350 ? 22.136 -8.841 -14.388 1.00 46.94 350 ASP A C 1
ATOM 2825 O O . ASP A 1 350 ? 22.933 -9.737 -14.656 1.00 46.94 350 ASP A O 1
ATOM 2829 N N . THR A 1 351 ? 20.862 -8.978 -14.794 1.00 40.78 351 THR A N 1
ATOM 2830 C CA . THR A 1 351 ? 20.453 -10.227 -15.496 1.00 40.78 351 THR A CA 1
ATOM 2831 C C . THR A 1 351 ? 19.309 -10.123 -16.509 1.00 40.78 351 THR A C 1
ATOM 2833 O O . THR A 1 351 ? 18.220 -9.634 -16.228 1.00 40.78 351 THR A O 1
ATOM 2836 N N . SER A 1 352 ? 19.536 -10.695 -17.696 1.00 36.06 352 SER A N 1
ATOM 2837 C CA . SER A 1 352 ? 18.555 -10.908 -18.763 1.00 36.06 352 SER A CA 1
ATOM 2838 C C . SER A 1 352 ? 17.770 -12.208 -18.547 1.00 36.06 352 SER A C 1
ATOM 2840 O O . SER A 1 352 ? 18.270 -13.312 -18.747 1.00 36.06 352 SER A O 1
ATOM 2842 N N . ILE A 1 353 ? 16.498 -12.099 -18.156 1.00 35.78 353 ILE A N 1
ATOM 2843 C CA . ILE A 1 353 ? 15.596 -13.257 -18.068 1.00 35.78 353 ILE A CA 1
ATOM 2844 C C . ILE A 1 353 ? 14.664 -13.255 -19.279 1.00 35.78 353 ILE A C 1
ATOM 2846 O O . ILE A 1 353 ? 13.596 -12.645 -19.272 1.00 35.78 353 ILE A O 1
ATOM 2850 N N . MET A 1 354 ? 15.047 -13.984 -20.330 1.00 29.47 354 MET A N 1
ATOM 2851 C CA . MET A 1 354 ? 14.139 -14.289 -21.435 1.00 29.47 354 MET A CA 1
ATOM 2852 C C . MET A 1 354 ? 13.062 -15.280 -20.976 1.00 29.47 354 MET A C 1
ATOM 2854 O O . MET A 1 354 ? 13.315 -16.478 -20.850 1.00 29.47 354 MET A O 1
ATOM 2858 N N . CYS A 1 355 ? 11.828 -14.813 -20.786 1.00 29.33 355 CYS A N 1
ATOM 2859 C CA . CYS A 1 355 ? 10.681 -15.717 -20.689 1.00 29.33 355 CYS A CA 1
ATOM 2860 C C . CYS A 1 355 ? 10.354 -16.267 -22.087 1.00 29.33 355 CYS A C 1
ATOM 2862 O O . CYS A 1 355 ? 9.861 -15.537 -22.950 1.00 29.33 355 CYS A O 1
ATOM 2864 N N . LYS A 1 356 ? 10.624 -17.558 -22.319 1.00 25.42 356 LYS A N 1
ATOM 2865 C CA . LYS A 1 356 ? 10.089 -18.278 -23.482 1.00 25.42 356 LYS A CA 1
ATOM 2866 C C . LYS A 1 356 ? 8.565 -18.376 -23.361 1.00 25.42 356 LYS A C 1
ATOM 2868 O O . LYS A 1 356 ? 8.044 -18.607 -22.274 1.00 25.42 356 LYS A O 1
ATOM 2873 N N . LYS A 1 357 ? 7.875 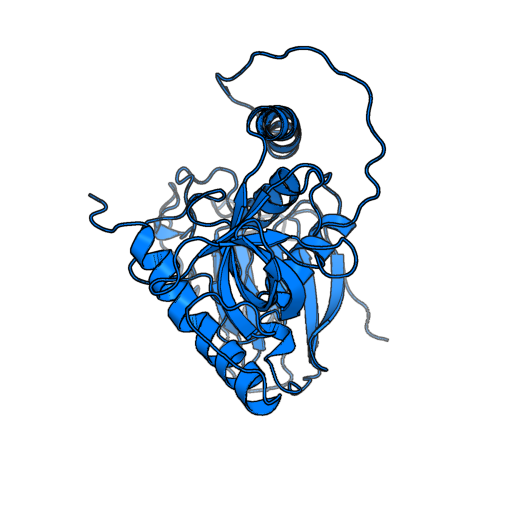-18.188 -24.490 1.00 26.83 357 LYS A N 1
ATOM 2874 C CA . LYS A 1 357 ? 6.476 -18.594 -24.663 1.00 26.83 357 LYS A CA 1
ATOM 2875 C C . LYS A 1 357 ? 6.379 -20.112 -24.495 1.00 26.83 357 LYS A C 1
ATOM 2877 O O . LYS A 1 357 ? 7.166 -20.813 -25.135 1.00 26.83 357 LYS A O 1
ATOM 2882 N N . GLU A 1 358 ? 5.425 -20.571 -23.694 1.00 27.72 358 GLU A N 1
ATOM 2883 C CA . GLU A 1 358 ? 4.761 -21.856 -23.952 1.00 27.72 358 GLU A CA 1
ATOM 2884 C C . GLU A 1 358 ? 3.689 -21.663 -25.028 1.00 27.72 358 GLU A C 1
ATOM 2886 O O . GLU A 1 358 ? 3.043 -20.584 -25.034 1.00 27.72 358 GLU A O 1
#

Secondary structure (DSSP, 8-state):
-----THHHHHHHHHHHHHHHHHHHHHTT--B-SS--SS-EEEEEEEEEE--HHHHHHHHHHHHHHHT-S-------------PPP-----TT--TT-EEEEE-SSS--EEEE--GGG-TT--TT-EEEEEEEE-TTS-EEEEEEE-TTTTS-PPPP-----EE----------S-TTEEEEES-GGG--S--TTS-EEE---S-TTPPP-EEEEE--TT-S--SBSB-GGGSSS-----TTEEE--BSEEEEETTEEEEEE-HHHHHHHHHHTTPPP-HHHHHHHHHHHHHTTBS-TTTTTTS-B---SS-TTB-SS--SEEEEESS--EEEEEEETTEEEEEEEE-TT--------